Protein AF-A0A847FL03-F1 (afdb_monomer)

Solvent-accessible surface area (backbone atoms only — not comparable to full-atom values): 15177 Å² total; per-residue (Å²): 129,89,83,87,58,66,52,75,42,82,74,52,96,58,34,30,46,30,27,46,75,85,64,56,76,46,74,33,23,65,95,77,62,47,45,79,76,53,49,55,60,50,48,34,50,51,50,36,49,54,50,29,53,56,45,41,54,74,69,68,49,52,70,69,45,78,49,74,49,69,50,75,43,56,46,96,53,90,88,44,51,61,51,34,39,42,34,41,42,38,39,13,14,51,90,67,56,65,67,61,52,52,50,30,51,50,48,21,56,76,71,62,22,62,56,43,60,58,44,58,79,73,25,51,69,48,76,50,79,46,82,43,82,41,80,73,74,84,48,77,72,76,56,68,61,67,77,79,70,60,99,55,70,55,74,62,42,53,51,53,51,53,39,49,51,22,55,54,69,67,35,64,68,62,32,54,70,46,34,37,70,77,15,36,36,31,41,57,58,59,75,93,82,29,42,78,29,64,22,46,68,48,40,48,52,50,51,55,51,47,63,73,71,48,46,70,61,39,74,42,80,77,46,72,49,68,59,92,52,35,31,42,33,37,32,38,43,35,36,39,50,98,86,68,48,79,47,74,48,46,34,40,39,44,33,36,48,51,96,93,18,38,36,31,40,40,46,46,65,70,128

Mean predicted aligned error: 13.87 Å

Sequence (271 aa):
MPVEKVEVEWVRDQVFLMADRFGFPIVMTQPSGVNGADLLPLSVIGCAAWDIVSIVSKQRQALAGLRVTAESVREDAAPWRFQKIHIVYRFSGHHLDPQKLAHAVQLTEEKYCSTYATLRRAVELSSELQIVEGEDGPHPGDRVAVMPAPSTPAPGVRLVEQFNEALNARDVDAMMALMTEDCVFENTSPAPDGVRYEGQEAVRAFWVDFFRTSRQPRIEIEEVLAAGDRCVMRWIYHWVDDQGHPGHVRGVDIYTIRAGRIAEKLSYVKG

pLDDT: mean 90.56, std 12.76, range [36.47, 98.69]

Structure (mmCIF, N/CA/C/O backbone):
data_AF-A0A847FL03-F1
#
_entry.id   AF-A0A847FL03-F1
#
loop_
_atom_site.group_PDB
_atom_site.id
_atom_site.type_symbol
_atom_site.label_atom_id
_atom_site.label_alt_id
_atom_site.label_comp_id
_atom_site.label_asym_id
_atom_site.label_entity_id
_atom_site.label_seq_id
_atom_site.pdbx_PDB_ins_code
_atom_site.Cartn_x
_atom_site.Cartn_y
_atom_site.Cartn_z
_atom_site.occupancy
_atom_site.B_iso_or_equiv
_atom_site.auth_seq_id
_atom_site.auth_comp_id
_atom_site.auth_asym_id
_atom_site.auth_atom_id
_atom_site.pdbx_PDB_model_num
ATOM 1 N N . MET A 1 1 ? -29.719 16.256 4.781 1.00 71.56 1 MET A N 1
ATOM 2 C CA . MET A 1 1 ? -28.471 15.572 5.181 1.00 71.56 1 MET A CA 1
ATOM 3 C C . MET A 1 1 ? -27.597 15.466 3.941 1.00 71.56 1 MET A C 1
ATOM 5 O O . MET A 1 1 ? -28.172 15.182 2.893 1.00 71.56 1 MET A O 1
ATOM 9 N N . PRO A 1 2 ? -26.288 15.766 4.006 1.00 84.00 2 PRO A N 1
ATOM 10 C CA . PRO A 1 2 ? -25.398 15.542 2.870 1.00 84.00 2 PRO A CA 1
ATOM 11 C C . PRO A 1 2 ? -25.347 14.043 2.551 1.00 84.00 2 PRO A C 1
ATOM 13 O O . PRO A 1 2 ? -25.375 13.217 3.461 1.00 84.00 2 PRO A O 1
ATOM 16 N N . VAL A 1 3 ? -25.327 13.702 1.265 1.00 88.81 3 VAL A N 1
ATOM 17 C CA . VAL A 1 3 ? -25.160 12.321 0.804 1.00 88.81 3 VAL A CA 1
ATOM 18 C C . VAL A 1 3 ? -23.672 12.088 0.591 1.00 88.81 3 VAL A C 1
ATOM 20 O O . VAL A 1 3 ? -23.039 12.822 -0.166 1.00 88.81 3 VAL A O 1
ATOM 23 N N . GLU A 1 4 ? -23.118 11.080 1.255 1.00 92.31 4 GLU A N 1
ATOM 24 C CA . GLU A 1 4 ? -21.742 10.643 1.035 1.00 92.31 4 GLU A CA 1
ATOM 25 C C . GLU A 1 4 ? -21.743 9.525 -0.012 1.00 92.31 4 GLU A C 1
ATOM 27 O O . GLU A 1 4 ? -22.418 8.510 0.160 1.00 92.31 4 GLU A O 1
ATOM 32 N N . LYS A 1 5 ? -21.027 9.732 -1.122 1.00 92.44 5 LYS A N 1
ATOM 33 C CA . LYS A 1 5 ? -20.898 8.756 -2.209 1.00 92.44 5 LYS A CA 1
ATOM 34 C C . LYS A 1 5 ? -19.519 8.105 -2.138 1.00 92.44 5 LYS A C 1
ATOM 36 O O . LYS A 1 5 ? -18.531 8.813 -2.014 1.00 92.44 5 LYS A O 1
ATOM 41 N N . VAL A 1 6 ? -19.476 6.784 -2.260 1.00 94.50 6 VAL A N 1
ATOM 42 C CA . VAL A 1 6 ? -18.260 5.989 -2.487 1.00 94.50 6 VAL A CA 1
ATOM 43 C C . VAL A 1 6 ? -18.462 5.155 -3.747 1.00 94.50 6 VAL A C 1
ATOM 45 O O . VAL A 1 6 ? -19.605 4.948 -4.170 1.00 94.50 6 VAL A O 1
ATOM 48 N N . GLU A 1 7 ? -17.383 4.688 -4.360 1.00 92.75 7 GLU A N 1
ATOM 49 C CA . GLU A 1 7 ? -17.457 3.918 -5.602 1.00 92.75 7 GLU A CA 1
ATOM 50 C C . GLU A 1 7 ? -16.497 2.733 -5.619 1.00 92.75 7 GLU A C 1
ATOM 52 O O . GLU A 1 7 ? -15.552 2.653 -4.836 1.00 92.75 7 GLU A O 1
ATOM 57 N N . VAL A 1 8 ? -16.799 1.779 -6.496 1.00 95.00 8 VAL A N 1
ATOM 58 C CA . VAL A 1 8 ? -15.967 0.611 -6.756 1.00 95.00 8 VAL A CA 1
ATOM 59 C C . VAL A 1 8 ? -15.958 0.335 -8.250 1.00 95.00 8 VAL A C 1
ATOM 61 O O . VAL A 1 8 ? -17.008 0.313 -8.894 1.00 95.00 8 VAL A O 1
ATOM 64 N N . GLU A 1 9 ? -14.770 0.107 -8.785 1.00 90.38 9 GLU A N 1
ATOM 65 C CA . GLU A 1 9 ? -14.538 -0.283 -10.164 1.00 90.38 9 GLU A CA 1
ATOM 66 C C . GLU A 1 9 ? -13.929 -1.685 -10.194 1.00 90.38 9 GLU A C 1
ATOM 68 O O . GLU A 1 9 ? -12.967 -1.987 -9.482 1.00 90.38 9 GLU A O 1
ATOM 73 N N . TRP A 1 10 ? -14.503 -2.565 -11.015 1.00 92.38 10 TRP A N 1
ATOM 74 C CA . TRP A 1 10 ? -13.863 -3.831 -11.346 1.00 92.38 10 TRP A CA 1
ATOM 75 C C . TRP A 1 10 ? -12.758 -3.567 -12.364 1.00 92.38 10 TRP A C 1
ATOM 77 O O . TRP A 1 10 ? -13.034 -3.107 -13.468 1.00 92.38 10 TRP A O 1
ATOM 87 N N . VAL A 1 11 ? -11.516 -3.863 -11.985 1.00 85.69 11 VAL A N 1
ATOM 88 C CA . VAL A 1 11 ? -10.348 -3.590 -12.830 1.00 85.69 11 VAL A CA 1
ATOM 89 C C . VAL A 1 11 ? -10.079 -4.778 -13.750 1.00 85.69 11 VAL A C 1
ATOM 91 O O . VAL A 1 11 ? -9.948 -4.624 -14.961 1.00 85.69 11 VAL A O 1
ATOM 94 N N . ARG A 1 12 ? -9.958 -5.971 -13.160 1.00 78.06 12 ARG A N 1
ATOM 95 C CA . ARG A 1 12 ? -9.743 -7.260 -13.838 1.00 78.06 12 ARG A CA 1
ATOM 96 C C . ARG A 1 12 ? -9.802 -8.387 -12.819 1.00 78.06 12 ARG A C 1
ATOM 98 O O . ARG A 1 12 ? -9.510 -8.158 -11.649 1.00 78.06 12 ARG A O 1
ATOM 105 N N . ASP A 1 13 ? -10.083 -9.608 -13.263 1.00 89.00 13 ASP A N 1
ATOM 106 C CA . ASP A 1 13 ? -10.023 -10.814 -12.426 1.00 89.00 13 ASP A CA 1
ATOM 107 C C . ASP A 1 13 ? -10.728 -10.613 -11.066 1.00 89.00 13 ASP A C 1
ATOM 109 O O . ASP A 1 13 ? -11.886 -10.197 -11.025 1.00 89.00 13 ASP A O 1
ATOM 113 N N . GLN A 1 14 ? -10.026 -10.875 -9.960 1.00 87.44 14 GLN A N 1
ATOM 114 C CA . GLN A 1 14 ? -10.477 -10.638 -8.588 1.00 87.44 14 GLN A CA 1
ATOM 115 C C . GLN A 1 14 ? -9.949 -9.314 -8.015 1.00 87.44 14 GLN A C 1
ATOM 117 O O . GLN A 1 14 ? -9.770 -9.218 -6.809 1.00 87.44 14 GLN A O 1
ATOM 122 N N . VAL A 1 15 ? -9.667 -8.311 -8.854 1.00 86.94 15 VAL A N 1
ATOM 123 C CA . VAL A 1 15 ? -9.120 -7.006 -8.455 1.00 86.94 15 VAL A CA 1
ATOM 124 C C . VAL A 1 15 ? -10.161 -5.908 -8.643 1.00 86.94 15 VAL A C 1
ATOM 126 O O . VAL A 1 15 ? -10.675 -5.688 -9.744 1.00 86.94 15 VAL A O 1
ATOM 129 N N . PHE A 1 16 ? -10.416 -5.176 -7.565 1.00 92.12 16 PHE A N 1
ATOM 130 C CA . PHE A 1 16 ? -11.350 -4.061 -7.523 1.00 92.12 16 PHE A CA 1
ATOM 131 C C . PHE A 1 16 ? -10.672 -2.838 -6.907 1.00 92.12 16 PHE A C 1
ATOM 133 O O . PHE A 1 16 ? -9.981 -2.947 -5.890 1.00 92.12 16 PHE A O 1
ATOM 140 N N . LEU A 1 17 ? -10.890 -1.675 -7.512 1.00 90.50 17 LEU A N 1
ATOM 141 C CA . LEU A 1 17 ? -10.451 -0.390 -6.986 1.00 90.50 17 LEU A CA 1
ATOM 142 C C . LEU A 1 17 ? -11.650 0.300 -6.342 1.00 90.50 17 LEU A C 1
ATOM 144 O O . LEU A 1 17 ? -12.614 0.640 -7.020 1.00 90.50 17 LEU A O 1
ATOM 148 N N . MET A 1 18 ? -11.610 0.469 -5.027 1.00 92.25 18 MET A N 1
ATOM 149 C CA . MET A 1 18 ? -12.603 1.232 -4.276 1.00 92.25 18 MET A CA 1
ATOM 150 C C . MET A 1 18 ? -12.090 2.647 -4.059 1.00 92.25 18 MET A C 1
ATOM 152 O O . MET A 1 18 ? -10.892 2.820 -3.861 1.00 92.25 18 MET A O 1
ATOM 156 N N . ALA A 1 19 ? -12.976 3.636 -4.035 1.00 86.88 19 ALA A N 1
ATOM 157 C CA . ALA A 1 19 ? -12.629 5.009 -3.697 1.00 86.88 19 ALA A CA 1
ATOM 158 C C . ALA A 1 19 ? -13.618 5.590 -2.683 1.00 86.88 19 ALA A C 1
ATOM 160 O O . ALA A 1 19 ? -14.834 5.387 -2.780 1.00 86.88 19 ALA A O 1
ATOM 161 N N . ASP A 1 20 ? -13.086 6.306 -1.692 1.00 88.12 20 ASP A N 1
ATOM 162 C CA . ASP A 1 20 ? -13.903 7.054 -0.741 1.00 88.12 20 ASP A CA 1
ATOM 163 C C . ASP A 1 20 ? -14.539 8.302 -1.390 1.00 88.12 20 ASP A C 1
ATOM 165 O O . ASP A 1 20 ? -14.363 8.586 -2.576 1.00 88.12 20 ASP A O 1
ATOM 169 N N . ARG A 1 21 ? -15.271 9.097 -0.601 1.00 88.00 21 ARG A N 1
ATOM 170 C CA . ARG A 1 21 ? -15.938 10.320 -1.087 1.00 88.00 21 ARG A CA 1
ATOM 171 C C . ARG A 1 21 ? -14.993 11.420 -1.585 1.00 88.00 21 ARG A C 1
ATOM 173 O O . ARG A 1 21 ? -15.466 12.412 -2.136 1.00 88.00 21 ARG A O 1
ATOM 180 N N . PHE A 1 22 ? -13.692 11.283 -1.343 1.00 83.00 22 PHE A N 1
ATOM 181 C CA . PHE A 1 22 ? -12.650 12.207 -1.778 1.00 83.00 22 PHE A CA 1
ATOM 182 C C . PHE A 1 22 ? -11.789 11.629 -2.909 1.00 83.00 22 PHE A C 1
ATOM 184 O O . PHE A 1 22 ? -10.906 12.326 -3.404 1.00 83.00 22 PHE A O 1
ATOM 191 N N . GLY A 1 23 ? -12.047 10.389 -3.335 1.00 75.69 23 GLY A N 1
ATOM 192 C CA . GLY A 1 23 ? -11.270 9.710 -4.366 1.00 75.69 23 GLY A CA 1
ATOM 193 C C . GLY A 1 23 ? -10.034 8.972 -3.840 1.00 75.69 23 GLY A C 1
ATOM 194 O O . GLY A 1 23 ? -9.195 8.570 -4.644 1.00 75.69 23 GLY A O 1
ATOM 195 N N . PHE A 1 24 ? -9.880 8.788 -2.521 1.00 78.31 24 PHE A N 1
ATOM 196 C CA . PHE A 1 24 ? -8.756 8.022 -1.977 1.00 78.31 24 PHE A CA 1
ATOM 197 C C . PHE A 1 24 ? -8.979 6.518 -2.160 1.00 78.31 24 PHE A C 1
ATOM 199 O O . PHE A 1 24 ? -10.030 6.008 -1.754 1.00 78.31 24 PHE A O 1
ATOM 206 N N . PRO A 1 25 ? -8.007 5.796 -2.750 1.00 84.81 25 PRO A N 1
ATOM 207 C CA . PRO A 1 25 ? -8.228 4.427 -3.175 1.00 84.81 25 PRO A CA 1
ATOM 208 C C . PRO A 1 25 ? -7.985 3.384 -2.076 1.00 84.81 25 PRO A C 1
ATOM 210 O O . PRO A 1 25 ? -7.070 3.507 -1.262 1.00 84.81 25 PRO A O 1
ATOM 213 N N . ILE A 1 26 ? -8.737 2.285 -2.143 1.00 88.25 26 ILE A N 1
ATOM 214 C CA . ILE A 1 26 ? -8.464 1.005 -1.477 1.00 88.25 26 ILE A CA 1
ATOM 215 C C . ILE A 1 26 ? -8.480 -0.087 -2.552 1.00 88.25 26 ILE A C 1
ATOM 217 O O . ILE A 1 26 ? -9.430 -0.189 -3.326 1.00 88.25 26 ILE A O 1
ATOM 221 N N . VAL A 1 27 ? -7.442 -0.925 -2.601 1.00 88.50 27 VAL A N 1
ATOM 222 C CA . VAL A 1 27 ? -7.393 -2.076 -3.517 1.00 88.50 27 VAL A CA 1
ATOM 223 C C . VAL A 1 27 ? -7.914 -3.317 -2.800 1.00 88.50 27 VAL A C 1
ATOM 225 O O . VAL A 1 27 ? -7.330 -3.759 -1.810 1.00 88.50 27 VAL A O 1
ATOM 228 N N . MET A 1 28 ? -8.993 -3.896 -3.325 1.00 92.62 28 MET A N 1
ATOM 229 C CA . MET A 1 28 ? -9.544 -5.174 -2.877 1.00 92.62 28 MET A CA 1
ATOM 230 C C . MET A 1 28 ? -9.126 -6.269 -3.862 1.00 92.62 28 MET A C 1
ATOM 232 O O . MET A 1 28 ? -9.348 -6.132 -5.067 1.00 92.62 28 MET A O 1
ATOM 236 N N . THR A 1 29 ? -8.496 -7.340 -3.373 1.00 88.88 29 THR A N 1
ATOM 237 C CA . THR A 1 29 ? -7.948 -8.394 -4.243 1.00 88.88 29 THR A CA 1
ATOM 238 C C . THR A 1 29 ? -7.863 -9.767 -3.570 1.00 88.88 29 THR A C 1
ATOM 240 O O . THR A 1 29 ? -7.636 -9.862 -2.365 1.00 88.88 29 THR A O 1
ATOM 243 N N . GLN A 1 30 ? -8.013 -10.841 -4.356 1.00 78.25 30 GLN A N 1
ATOM 244 C CA . GLN A 1 30 ? -7.829 -12.237 -3.933 1.00 78.25 30 GLN A CA 1
ATOM 245 C C . GLN A 1 30 ? -6.852 -12.984 -4.866 1.00 78.25 30 GLN A C 1
ATOM 247 O O . GLN A 1 30 ? -6.808 -12.685 -6.059 1.00 78.25 30 GLN A O 1
ATOM 252 N N . PRO A 1 31 ? -6.089 -13.984 -4.370 1.00 71.88 31 PRO A N 1
ATOM 253 C CA . PRO A 1 31 ? -6.022 -14.463 -2.981 1.00 71.88 31 PRO A CA 1
ATOM 254 C C . PRO A 1 31 ? -5.089 -13.630 -2.084 1.00 71.88 31 PRO A C 1
ATOM 256 O O . PRO A 1 31 ? -4.988 -13.894 -0.891 1.00 71.88 31 PRO A O 1
ATOM 259 N N . SER A 1 32 ? -4.380 -12.652 -2.650 1.00 73.25 32 SER A N 1
ATOM 260 C CA . SER A 1 32 ? -3.340 -11.884 -1.961 1.00 73.25 32 SER A CA 1
ATOM 261 C C . SER A 1 32 ? -3.734 -10.414 -1.842 1.00 73.25 32 SER A C 1
ATOM 263 O O . SER A 1 32 ? -3.475 -9.635 -2.755 1.00 73.25 32 SER A O 1
ATOM 265 N N . GLY A 1 33 ? -4.350 -10.050 -0.716 1.00 79.75 33 GLY A N 1
ATOM 266 C CA . GLY A 1 33 ? -4.702 -8.681 -0.329 1.00 79.75 33 GLY A CA 1
ATOM 267 C C . GLY A 1 33 ? -5.971 -8.638 0.520 1.00 79.75 33 GLY A C 1
ATOM 268 O O . GLY A 1 33 ? -6.381 -9.656 1.072 1.00 79.75 33 GLY A O 1
ATOM 269 N N . VAL A 1 34 ? -6.563 -7.449 0.659 1.00 86.88 34 VAL A N 1
ATOM 270 C CA . VAL A 1 34 ? -7.779 -7.253 1.461 1.00 86.88 34 VAL A CA 1
ATOM 271 C C . VAL A 1 34 ? -8.982 -7.801 0.697 1.00 86.88 34 VAL A C 1
ATOM 273 O O . VAL A 1 34 ? -9.222 -7.401 -0.444 1.00 86.88 34 VAL A O 1
ATOM 276 N N . ASN A 1 35 ? -9.752 -8.694 1.320 1.00 88.94 35 ASN A N 1
ATOM 277 C CA . ASN A 1 35 ? -11.029 -9.154 0.787 1.00 88.94 35 ASN A CA 1
ATOM 278 C C . ASN A 1 35 ? -12.168 -8.218 1.227 1.00 88.94 35 ASN A C 1
ATOM 280 O O . ASN A 1 35 ? -12.094 -7.562 2.263 1.00 88.94 35 ASN A O 1
ATOM 284 N N . GLY A 1 36 ? -13.277 -8.204 0.488 1.00 89.06 36 GLY A N 1
ATOM 285 C CA . GLY A 1 36 ? -14.435 -7.363 0.798 1.0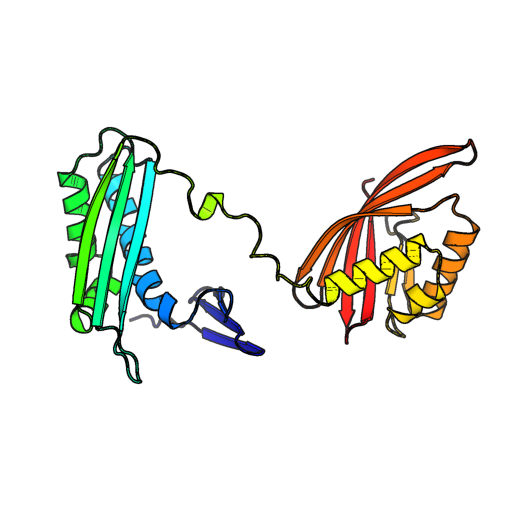0 89.06 36 GLY A CA 1
ATOM 286 C C . GLY A 1 36 ? -15.049 -7.653 2.165 1.00 89.06 36 GLY A C 1
ATOM 287 O O . GLY A 1 36 ? -15.497 -6.735 2.845 1.00 89.06 36 GLY A O 1
ATOM 288 N N . ALA A 1 37 ? -15.018 -8.913 2.609 1.00 92.06 37 ALA A N 1
ATOM 289 C CA . ALA A 1 37 ? -15.472 -9.271 3.950 1.00 92.06 37 ALA A CA 1
ATOM 290 C C . ALA A 1 37 ? -14.563 -8.700 5.051 1.00 92.06 37 ALA A C 1
ATOM 292 O O . ALA A 1 37 ? -15.074 -8.351 6.109 1.00 92.06 37 ALA A O 1
ATOM 293 N N . ASP A 1 38 ? -13.258 -8.551 4.804 1.00 92.56 38 ASP A N 1
ATOM 294 C CA . ASP A 1 38 ? -12.301 -8.026 5.789 1.00 92.56 38 ASP A CA 1
ATOM 295 C C . ASP A 1 38 ? -12.505 -6.525 6.028 1.00 92.56 38 ASP A C 1
ATOM 297 O O . ASP A 1 38 ? -12.226 -6.018 7.114 1.00 92.56 38 ASP A O 1
ATOM 301 N N . LEU A 1 39 ? -13.060 -5.806 5.046 1.00 94.50 39 LEU A N 1
ATOM 302 C CA . LEU A 1 39 ? -13.350 -4.377 5.172 1.00 94.50 39 LEU A CA 1
ATOM 303 C C . LEU A 1 39 ? -14.338 -4.079 6.304 1.00 94.50 39 LEU A C 1
ATOM 305 O O . LEU A 1 39 ? -14.244 -3.019 6.916 1.00 94.50 39 LEU A O 1
ATOM 309 N N . LEU A 1 40 ? -15.253 -4.999 6.629 1.00 95.12 40 LEU A N 1
ATOM 310 C CA . LEU A 1 40 ? -16.217 -4.786 7.708 1.00 95.12 40 LEU A CA 1
ATOM 311 C C . LEU A 1 40 ? -15.545 -4.740 9.097 1.00 95.12 40 LEU A C 1
ATOM 313 O O . LEU A 1 40 ? -15.667 -3.706 9.759 1.00 95.12 40 LEU A O 1
ATOM 317 N N . PRO A 1 41 ? -14.802 -5.770 9.557 1.00 96.62 41 PRO A N 1
ATOM 318 C CA . PRO A 1 41 ? -14.066 -5.686 10.814 1.00 96.62 41 PRO A CA 1
ATOM 319 C C . PRO A 1 41 ? -12.979 -4.598 10.789 1.00 96.62 41 PRO A C 1
ATOM 321 O O . PRO A 1 41 ? -12.793 -3.919 11.797 1.00 96.62 41 PRO A O 1
ATOM 324 N N . LEU A 1 42 ? -12.319 -4.349 9.649 1.00 96.56 42 LEU A N 1
ATOM 325 C CA . LEU A 1 42 ? -11.364 -3.239 9.518 1.00 96.56 42 LEU A CA 1
ATOM 326 C C . LEU A 1 42 ? -12.035 -1.873 9.725 1.00 96.56 42 LEU A C 1
ATOM 328 O O . LEU A 1 42 ? -11.475 -1.004 10.394 1.00 96.56 42 LEU A O 1
ATOM 332 N N . SER A 1 43 ? -13.252 -1.690 9.205 1.00 95.88 43 SER A N 1
ATOM 333 C CA . SER A 1 43 ? -13.992 -0.434 9.352 1.00 95.88 43 SER A CA 1
ATOM 334 C C . SER A 1 43 ? -14.334 -0.124 10.812 1.00 95.88 43 SER A C 1
ATOM 336 O O . SER A 1 43 ? -14.223 1.030 11.229 1.00 95.88 43 SER A O 1
ATOM 338 N N . VAL A 1 44 ? -14.715 -1.131 11.614 1.00 97.12 44 VAL A N 1
ATOM 339 C CA . VAL A 1 44 ? -15.088 -0.908 13.020 1.00 97.12 44 VAL A CA 1
ATOM 340 C C . VAL A 1 44 ? -13.867 -0.633 13.889 1.00 97.12 44 VAL A C 1
ATOM 342 O O . VAL A 1 44 ? -13.895 0.325 14.662 1.00 97.12 44 VAL A O 1
ATOM 345 N N . ILE A 1 45 ? -12.776 -1.390 13.722 1.00 97.38 45 ILE A N 1
ATOM 346 C CA . ILE A 1 45 ? -11.562 -1.166 14.517 1.00 97.38 45 ILE A CA 1
ATOM 347 C C . ILE A 1 45 ? -10.853 0.128 14.121 1.00 97.38 45 ILE A C 1
ATOM 349 O O . ILE A 1 45 ? -10.358 0.826 14.999 1.00 97.38 45 ILE A O 1
ATOM 353 N N . GLY A 1 46 ? -10.841 0.492 12.833 1.00 96.44 46 GLY A N 1
ATOM 354 C CA . GLY A 1 46 ? -10.232 1.735 12.358 1.00 96.44 46 GLY A CA 1
ATOM 355 C C . GLY A 1 46 ? -10.985 2.972 12.847 1.00 96.44 46 GLY A C 1
ATOM 356 O O . GLY A 1 46 ? -10.373 3.902 13.370 1.00 96.44 46 GLY A O 1
ATOM 357 N N . CYS A 1 47 ? -12.319 2.954 12.751 1.00 96.12 47 CYS A N 1
ATOM 358 C CA . CYS A 1 47 ? -13.160 4.029 13.279 1.00 96.12 47 CYS A CA 1
ATOM 359 C C . CYS A 1 47 ? -13.004 4.166 14.802 1.00 96.12 47 CYS A C 1
ATOM 361 O O . CYS A 1 47 ? -12.821 5.274 15.300 1.00 96.12 47 CYS A O 1
ATOM 363 N N . ALA A 1 48 ? -13.015 3.049 15.541 1.00 97.31 48 ALA A N 1
ATOM 364 C CA . ALA A 1 48 ? -12.844 3.074 16.992 1.00 97.31 48 ALA A CA 1
ATOM 365 C C . ALA A 1 48 ? -11.441 3.552 17.408 1.00 97.31 48 ALA A C 1
ATOM 367 O O . ALA A 1 48 ? -11.311 4.382 18.305 1.00 97.31 48 ALA A O 1
ATOM 368 N N . ALA A 1 49 ? -10.386 3.078 16.739 1.00 97.12 49 ALA A N 1
ATOM 369 C CA . ALA A 1 49 ? -9.011 3.472 17.038 1.00 97.12 49 ALA A CA 1
ATOM 370 C C . ALA A 1 49 ? -8.793 4.984 16.880 1.00 97.12 49 ALA A C 1
ATOM 372 O O . ALA A 1 49 ? -8.152 5.599 17.733 1.00 97.12 49 ALA A O 1
ATOM 373 N N . TRP A 1 50 ? -9.356 5.592 15.829 1.00 95.25 50 TRP A N 1
ATOM 374 C CA . TRP A 1 50 ? -9.279 7.037 15.601 1.00 95.25 50 TRP A CA 1
ATOM 375 C C . TRP A 1 50 ? -9.851 7.840 16.778 1.00 95.25 50 TRP A C 1
ATOM 377 O O . TRP A 1 50 ? -9.197 8.748 17.305 1.00 95.25 50 TRP A O 1
ATOM 387 N N . ASP A 1 51 ? -11.052 7.474 17.228 1.00 96.06 51 ASP A N 1
ATOM 388 C CA . ASP A 1 51 ? -11.725 8.128 18.350 1.00 96.06 51 ASP A CA 1
ATOM 389 C C . ASP A 1 51 ? -10.958 7.929 19.662 1.00 96.06 51 ASP A C 1
ATOM 391 O O . ASP A 1 51 ? -10.713 8.896 20.392 1.00 96.06 51 ASP A O 1
ATOM 395 N N . ILE A 1 52 ? -10.514 6.699 19.934 1.00 97.56 52 ILE A N 1
ATOM 396 C CA . ILE A 1 52 ? -9.744 6.350 21.132 1.00 97.56 52 ILE A CA 1
ATOM 397 C C . ILE A 1 52 ? -8.461 7.177 21.205 1.00 97.56 52 ILE A C 1
ATOM 399 O O . ILE A 1 52 ? -8.214 7.810 22.232 1.00 97.56 52 ILE A O 1
ATOM 403 N N . VAL A 1 53 ? -7.668 7.229 20.128 1.00 96.56 53 VAL A N 1
ATOM 404 C CA . VAL A 1 53 ? -6.441 8.042 20.085 1.00 96.56 53 VAL A CA 1
ATOM 405 C C . VAL A 1 53 ? -6.775 9.507 20.364 1.00 96.56 53 VAL A C 1
ATOM 407 O O . VAL A 1 53 ? -6.148 10.124 21.224 1.00 96.56 53 VAL A O 1
ATOM 410 N N . SER A 1 54 ? -7.823 10.051 19.734 1.00 94.25 54 SER A N 1
ATOM 411 C CA . SER A 1 54 ? -8.258 11.433 19.974 1.00 94.25 54 SER A CA 1
ATOM 412 C C . SER A 1 54 ? -8.602 11.704 21.445 1.00 94.25 54 SER A C 1
ATOM 414 O O . SER A 1 54 ? -8.223 12.745 21.992 1.00 94.25 54 SER A O 1
ATOM 416 N N . ILE A 1 55 ? -9.321 10.791 22.105 1.00 96.81 55 ILE A N 1
ATOM 417 C CA . ILE A 1 55 ? -9.738 10.927 23.509 1.00 96.81 55 ILE A CA 1
ATOM 418 C C . ILE A 1 55 ? -8.536 10.797 24.450 1.00 96.81 55 ILE A C 1
ATOM 420 O O . ILE A 1 55 ? -8.340 11.653 25.316 1.00 96.81 55 ILE A O 1
ATOM 424 N N . VAL A 1 56 ? -7.718 9.763 24.266 1.00 95.88 56 VAL A N 1
ATOM 425 C CA . VAL A 1 56 ? -6.561 9.457 25.119 1.00 95.88 56 VAL A CA 1
ATOM 426 C C . VAL A 1 56 ? -5.510 10.569 25.038 1.00 95.88 56 VAL A C 1
ATOM 428 O O . VAL A 1 56 ? -4.992 11.008 26.071 1.00 95.88 56 VAL A O 1
ATOM 431 N N . SER A 1 57 ? -5.265 11.126 23.846 1.00 92.81 57 SER A N 1
ATOM 432 C CA . SER A 1 57 ? -4.398 12.300 23.686 1.00 92.81 57 SER A CA 1
ATOM 433 C C . SER A 1 57 ? -4.943 13.529 24.425 1.00 92.81 57 SER A C 1
ATOM 435 O O . SER A 1 57 ? -4.187 14.227 25.103 1.00 92.81 57 SER A O 1
ATOM 437 N N . LYS A 1 58 ? -6.261 13.784 24.384 1.00 95.31 58 LYS A N 1
ATOM 438 C CA . LYS A 1 58 ? -6.894 14.884 25.147 1.00 95.31 58 LYS A CA 1
ATOM 439 C C . LYS A 1 58 ? -6.811 14.676 26.662 1.00 95.31 58 LYS A C 1
ATOM 441 O O . LYS A 1 58 ? -6.703 15.649 27.406 1.00 95.31 58 LYS A O 1
ATOM 446 N N . GLN A 1 59 ? -6.805 13.426 27.121 1.00 94.88 59 GLN A N 1
ATOM 447 C CA . GLN A 1 59 ? -6.569 13.048 28.519 1.00 94.88 59 GLN A CA 1
ATOM 448 C C . GLN A 1 59 ? -5.089 13.152 28.946 1.00 94.88 59 GLN A C 1
ATOM 450 O O . GLN A 1 59 ? -4.769 12.845 30.100 1.00 94.88 59 GLN A O 1
ATOM 455 N N . ARG A 1 60 ? -4.194 13.589 28.043 1.00 94.38 60 ARG A N 1
ATOM 456 C CA . ARG A 1 60 ? -2.748 13.767 28.265 1.00 94.38 60 ARG A CA 1
ATOM 457 C C . ARG A 1 60 ? -2.049 12.491 28.749 1.00 94.38 60 ARG A C 1
ATOM 459 O O . ARG A 1 60 ? -1.168 12.554 29.600 1.00 94.38 60 ARG A O 1
ATOM 466 N N . GLN A 1 61 ? -2.480 11.332 28.254 1.00 95.81 61 GLN A N 1
ATOM 467 C CA . GLN A 1 61 ? -1.790 10.064 28.501 1.00 95.81 61 GLN A CA 1
ATOM 468 C C . GLN A 1 61 ? -0.547 9.962 27.610 1.00 95.81 61 GLN A C 1
ATOM 470 O O . GLN A 1 61 ? -0.587 10.390 26.456 1.00 95.81 61 GLN A O 1
ATOM 475 N N . ALA A 1 62 ? 0.543 9.385 28.120 1.00 93.06 62 ALA A N 1
ATOM 476 C CA . ALA A 1 62 ? 1.776 9.174 27.357 1.00 93.06 62 ALA A CA 1
ATOM 477 C C . ALA A 1 62 ? 1.675 7.908 26.483 1.00 93.06 62 ALA A C 1
ATOM 479 O O . ALA A 1 62 ? 2.387 6.925 26.690 1.00 93.06 62 ALA A O 1
ATOM 480 N N . LEU A 1 63 ? 0.731 7.929 25.538 1.00 94.38 63 LEU A N 1
ATOM 481 C CA . LEU A 1 63 ? 0.484 6.848 24.589 1.00 94.38 63 LEU A CA 1
ATOM 482 C C . LEU A 1 63 ? 1.613 6.791 23.551 1.00 94.38 63 LEU A C 1
ATOM 484 O O . LEU A 1 63 ? 1.811 7.750 22.810 1.00 94.38 63 LEU A O 1
ATOM 488 N N . ALA A 1 64 ? 2.317 5.664 23.492 1.00 92.75 64 ALA A N 1
ATOM 489 C CA . ALA A 1 64 ? 3.315 5.371 22.466 1.00 92.75 64 ALA A CA 1
ATOM 490 C C . ALA A 1 64 ? 2.696 4.636 21.266 1.00 92.75 64 ALA A C 1
ATOM 492 O O . ALA A 1 64 ? 3.111 4.849 20.133 1.00 92.75 64 ALA A O 1
ATOM 493 N N . GLY A 1 65 ? 1.674 3.806 21.493 1.00 92.88 65 GLY A 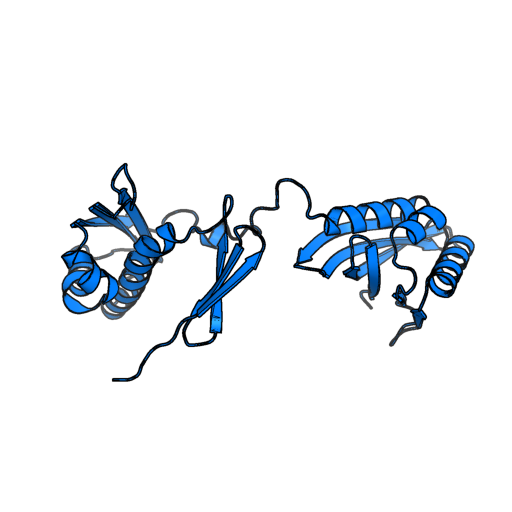N 1
ATOM 494 C CA . GLY A 1 65 ? 1.032 3.039 20.431 1.00 92.88 65 GLY A CA 1
ATOM 495 C C . GLY A 1 65 ? -0.345 2.503 20.806 1.00 92.88 65 GLY A C 1
ATOM 496 O O . GLY A 1 65 ? -0.678 2.316 21.976 1.00 92.88 65 GLY A O 1
ATOM 497 N N . LEU A 1 66 ? -1.157 2.255 19.779 1.00 94.94 66 LEU A N 1
ATOM 498 C CA . LEU A 1 66 ? -2.422 1.536 19.875 1.00 94.94 66 LEU A CA 1
ATOM 499 C C . LEU A 1 66 ? -2.465 0.490 18.762 1.00 94.94 66 LEU A C 1
ATOM 501 O O . LEU A 1 66 ? -2.429 0.829 17.579 1.00 94.94 66 LEU A O 1
ATOM 505 N N . ARG A 1 67 ? -2.568 -0.779 19.146 1.00 95.06 67 ARG A N 1
ATOM 506 C CA . ARG A 1 67 ? -2.801 -1.900 18.239 1.00 95.06 67 ARG A CA 1
ATOM 507 C C . ARG A 1 67 ? -4.206 -2.425 18.488 1.00 95.06 67 ARG A C 1
ATOM 509 O O . ARG A 1 67 ? -4.552 -2.739 19.621 1.00 95.06 67 ARG A O 1
ATOM 516 N N . VAL A 1 68 ? -5.008 -2.520 17.433 1.00 96.75 68 VAL A N 1
ATOM 517 C CA . VAL A 1 68 ? -6.370 -3.053 17.526 1.00 96.75 68 VAL A CA 1
ATOM 518 C C . VAL A 1 68 ? -6.499 -4.240 16.592 1.00 96.75 68 VAL A C 1
ATOM 520 O O . VAL A 1 68 ? -6.166 -4.136 15.413 1.00 96.75 68 VAL A O 1
ATOM 523 N N . THR A 1 69 ? -6.960 -5.367 17.118 1.00 96.75 69 THR A N 1
ATOM 524 C CA . THR A 1 69 ? -7.245 -6.571 16.331 1.00 96.75 69 THR A CA 1
ATOM 525 C C . THR A 1 69 ? -8.715 -6.925 16.452 1.00 96.75 69 THR A C 1
ATOM 527 O O . THR A 1 69 ? -9.336 -6.647 17.475 1.00 96.75 69 THR A O 1
ATOM 530 N N . ALA A 1 70 ? -9.268 -7.547 15.414 1.00 97.44 70 ALA A N 1
ATOM 531 C CA . ALA A 1 70 ? -10.621 -8.077 15.437 1.00 97.44 70 ALA A CA 1
ATOM 532 C C . ALA A 1 70 ? -10.640 -9.519 14.940 1.00 97.44 70 ALA A C 1
ATOM 534 O O . ALA A 1 70 ? -10.085 -9.826 13.886 1.00 97.44 70 ALA A O 1
ATOM 535 N N . GLU A 1 71 ? -11.335 -10.376 15.674 1.00 97.69 71 GLU A N 1
ATOM 536 C CA . GLU A 1 71 ? -11.654 -11.739 15.265 1.00 97.69 71 GLU A CA 1
ATOM 537 C C . GLU A 1 71 ? -13.141 -11.822 14.950 1.00 97.69 71 GLU A C 1
ATOM 539 O O . GLU A 1 71 ? -13.973 -11.330 15.709 1.00 97.69 71 GLU A O 1
ATOM 544 N N . SER A 1 72 ? -13.486 -12.413 13.808 1.00 97.25 72 SER A N 1
ATOM 545 C CA . SER A 1 72 ? -14.867 -12.478 13.331 1.00 97.25 72 SER A CA 1
ATOM 546 C C . SER A 1 72 ? -15.337 -13.919 13.194 1.00 97.25 72 SER A C 1
ATOM 548 O O . SER A 1 72 ? -14.662 -14.735 12.572 1.00 97.25 72 SER A O 1
ATOM 550 N N . VAL A 1 73 ? -16.534 -14.209 13.701 1.00 97.25 73 VAL A N 1
ATOM 551 C CA . VAL A 1 73 ? -17.247 -15.471 13.464 1.00 97.25 73 VAL A CA 1
ATOM 552 C C . VAL A 1 73 ? -18.360 -15.213 12.460 1.00 97.25 73 VAL A C 1
ATOM 554 O O . VAL A 1 73 ? -19.151 -14.279 12.630 1.00 97.25 73 VAL A O 1
ATOM 557 N N . ARG A 1 74 ? -18.435 -16.044 11.420 1.00 97.06 74 ARG A N 1
ATOM 558 C CA . ARG A 1 74 ? -19.449 -15.967 10.364 1.00 97.06 74 ARG A CA 1
ATOM 559 C C . ARG A 1 74 ? -20.231 -17.272 10.284 1.00 97.06 74 ARG A C 1
ATOM 561 O O . ARG A 1 74 ? -19.762 -18.299 10.756 1.00 97.06 74 ARG A O 1
ATOM 568 N N . GLU A 1 75 ? -21.427 -17.220 9.710 1.00 96.00 75 GLU A N 1
ATOM 569 C CA . GLU A 1 75 ? -22.201 -18.428 9.404 1.00 96.00 75 GLU A CA 1
ATOM 570 C C . GLU A 1 75 ? -21.442 -19.335 8.426 1.00 96.00 75 GLU A C 1
ATOM 572 O O . GLU A 1 75 ? -20.783 -18.834 7.518 1.00 96.00 75 GLU A O 1
ATOM 577 N N . ASP A 1 76 ? -21.589 -20.654 8.567 1.00 93.38 76 ASP A N 1
ATOM 578 C CA . ASP A 1 76 ? -20.897 -21.639 7.718 1.00 93.38 76 ASP A CA 1
ATOM 579 C C . ASP A 1 76 ? -21.479 -21.735 6.296 1.00 93.38 76 ASP A C 1
ATOM 581 O O . ASP A 1 76 ? -20.826 -22.215 5.368 1.00 93.38 76 ASP A O 1
ATOM 585 N N . ALA A 1 77 ? -22.716 -21.267 6.108 1.00 93.12 77 ALA A N 1
ATOM 586 C CA . ALA A 1 77 ? -23.435 -21.314 4.842 1.00 93.12 77 ALA A CA 1
ATOM 587 C C . ALA A 1 77 ? -23.739 -19.911 4.310 1.00 93.12 77 ALA A C 1
ATOM 589 O O . ALA A 1 77 ? -23.886 -18.952 5.071 1.00 93.12 77 ALA A O 1
ATOM 590 N N . ALA A 1 78 ? -23.875 -19.802 2.986 1.00 91.81 78 ALA A N 1
ATOM 591 C CA . ALA A 1 78 ? -24.253 -18.556 2.334 1.00 91.81 78 ALA A CA 1
ATOM 592 C C . ALA A 1 78 ? -25.576 -18.010 2.921 1.00 91.81 78 ALA A C 1
ATOM 594 O O . ALA A 1 78 ? -26.532 -18.777 3.066 1.00 91.81 78 ALA A O 1
ATOM 595 N N . PRO A 1 79 ? -25.652 -16.702 3.241 1.00 93.81 79 PRO A N 1
ATOM 596 C CA . PRO A 1 79 ? -24.741 -15.639 2.801 1.00 93.81 79 PRO A CA 1
ATOM 597 C C . PRO A 1 79 ? -23.566 -15.313 3.757 1.00 93.81 79 PRO A C 1
ATOM 599 O O . PRO A 1 79 ? -22.991 -14.231 3.646 1.00 93.81 79 PRO A O 1
ATOM 602 N N . TRP A 1 80 ? -23.173 -16.223 4.661 1.00 95.50 80 TRP A N 1
ATOM 603 C CA . TRP A 1 80 ? -22.012 -16.090 5.562 1.00 95.50 80 TRP A CA 1
ATOM 604 C C . TRP A 1 80 ? -22.032 -14.796 6.385 1.00 95.50 80 TRP A C 1
ATOM 606 O O . TRP A 1 80 ? -21.061 -14.022 6.383 1.00 95.50 80 TRP A O 1
ATOM 616 N N . ARG A 1 81 ? -23.161 -14.511 7.043 1.00 96.25 81 ARG A N 1
ATOM 617 C CA . ARG A 1 81 ? -23.325 -13.278 7.826 1.00 96.25 81 ARG A CA 1
ATOM 618 C C . ARG A 1 81 ? -22.369 -13.265 9.011 1.00 96.25 81 ARG A C 1
ATOM 620 O O . ARG A 1 81 ? -22.032 -14.313 9.554 1.00 96.25 81 ARG A O 1
ATOM 627 N N . PHE A 1 82 ? -21.949 -12.070 9.415 1.00 97.56 82 PHE A N 1
ATOM 628 C CA . PHE A 1 82 ? -21.195 -11.884 10.650 1.00 97.56 82 PHE A CA 1
ATOM 629 C C . PHE A 1 82 ? -22.106 -12.143 11.846 1.00 97.56 82 PHE A C 1
ATOM 631 O O . PHE A 1 82 ? -23.133 -11.489 11.993 1.00 97.56 82 PHE A O 1
ATOM 638 N N . GLN A 1 83 ? -21.707 -13.088 12.689 1.00 97.56 83 GLN A N 1
ATOM 639 C CA . GLN A 1 83 ? -22.401 -13.428 13.926 1.00 97.56 83 GLN A CA 1
ATOM 640 C C . GLN A 1 83 ? -21.764 -12.698 15.104 1.00 97.56 83 GLN A C 1
ATOM 642 O O . GLN A 1 83 ? -22.468 -12.090 15.908 1.00 97.56 83 GLN A O 1
ATOM 647 N N . LYS A 1 84 ? -20.427 -12.735 15.182 1.00 98.12 84 LYS A N 1
ATOM 648 C CA . LYS A 1 84 ? -19.655 -12.128 16.270 1.00 98.12 84 LYS A CA 1
ATOM 649 C C . LYS A 1 84 ? -18.429 -11.409 15.742 1.00 98.12 84 LYS A C 1
ATOM 651 O O . LYS A 1 84 ? -17.803 -11.899 14.802 1.00 98.12 84 LYS A O 1
ATOM 656 N N . ILE A 1 85 ? -18.066 -10.301 16.378 1.00 98.38 85 ILE A N 1
ATOM 657 C CA . ILE A 1 85 ? -16.754 -9.672 16.222 1.00 98.38 85 ILE A CA 1
ATOM 658 C C . ILE A 1 85 ? -16.206 -9.370 17.620 1.00 98.38 85 ILE A C 1
ATOM 660 O O . ILE A 1 85 ? -16.839 -8.658 18.401 1.00 98.38 85 ILE A O 1
ATOM 664 N N . HIS A 1 86 ? -15.040 -9.926 17.935 1.00 98.50 86 HIS A N 1
ATOM 665 C CA . HIS A 1 86 ? -14.319 -9.675 19.178 1.00 98.50 86 HIS A CA 1
ATOM 666 C C . HIS A 1 86 ? -13.133 -8.750 18.913 1.00 98.50 86 HIS A C 1
ATOM 668 O O . HIS A 1 86 ? -12.309 -9.050 18.050 1.00 98.50 86 HIS A O 1
ATOM 674 N N . ILE A 1 87 ? -13.064 -7.625 19.623 1.00 98.50 87 ILE A N 1
ATOM 675 C CA . ILE A 1 87 ? -12.078 -6.562 19.415 1.00 98.50 87 ILE A CA 1
ATOM 676 C C . ILE A 1 87 ? -11.104 -6.522 20.593 1.00 98.50 87 ILE A C 1
ATOM 678 O O . ILE A 1 87 ? -11.514 -6.389 21.740 1.00 98.50 87 ILE A O 1
ATOM 682 N N . VAL A 1 88 ? -9.804 -6.555 20.319 1.00 98.12 88 VAL A N 1
ATOM 683 C CA . VAL A 1 88 ? -8.771 -6.387 21.349 1.00 98.12 88 VAL A CA 1
ATOM 684 C C . VAL A 1 88 ? -8.073 -5.054 21.138 1.00 98.12 88 VAL A C 1
ATOM 686 O O . VAL A 1 88 ? -7.411 -4.856 20.118 1.00 98.12 88 VAL A O 1
ATOM 689 N N . TYR A 1 89 ? -8.199 -4.147 22.107 1.00 97.94 89 TYR A N 1
ATOM 690 C CA . TYR A 1 89 ? -7.465 -2.885 22.136 1.00 97.94 89 TYR A CA 1
ATOM 691 C C . TYR A 1 89 ? -6.209 -3.042 22.985 1.00 97.94 89 TYR A C 1
ATOM 693 O O . TYR A 1 89 ? -6.277 -3.150 24.210 1.00 97.94 89 TYR A O 1
ATOM 701 N N . ARG A 1 90 ? -5.045 -3.023 22.347 1.00 97.06 90 ARG A N 1
ATOM 702 C CA . ARG A 1 90 ? -3.751 -3.067 23.020 1.00 97.06 90 ARG A CA 1
ATOM 703 C C . ARG A 1 90 ? -3.100 -1.693 23.005 1.00 97.06 90 ARG A C 1
ATOM 705 O O . ARG A 1 90 ? -2.686 -1.200 21.959 1.00 97.06 90 ARG A O 1
ATOM 712 N N . PHE A 1 91 ? -2.989 -1.101 24.182 1.00 97.00 91 PHE A N 1
ATOM 713 C CA . PHE A 1 91 ? -2.336 0.179 24.404 1.00 97.00 91 PHE A CA 1
ATOM 714 C C . PHE A 1 91 ? -0.889 -0.041 24.825 1.00 97.00 91 PHE A C 1
ATOM 716 O O . PHE A 1 91 ? -0.618 -0.897 25.666 1.00 97.00 91 PHE A O 1
ATOM 723 N N . SER A 1 92 ? 0.022 0.764 24.290 1.00 95.94 92 SER A N 1
ATOM 724 C CA . SER A 1 92 ? 1.420 0.790 24.704 1.00 95.94 92 SER A CA 1
ATOM 725 C C . SER A 1 92 ? 1.853 2.209 25.044 1.00 95.94 92 SER A C 1
ATOM 727 O O . SER A 1 92 ? 1.457 3.166 24.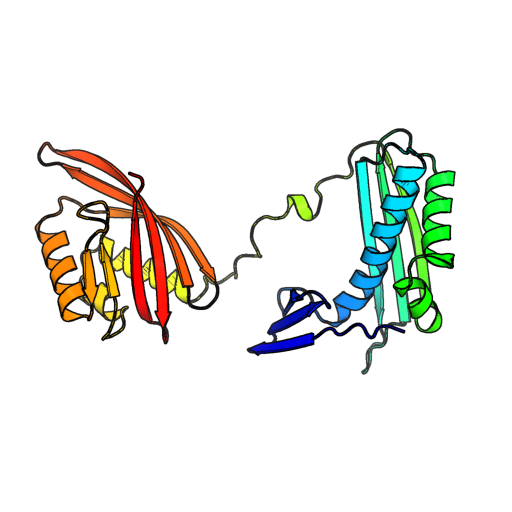374 1.00 95.94 92 SER A O 1
ATOM 729 N N . GLY A 1 93 ? 2.623 2.378 26.112 1.00 93.94 93 GLY A N 1
ATOM 730 C CA . GLY A 1 93 ? 3.088 3.689 26.551 1.00 93.94 93 GLY A CA 1
ATOM 731 C C . GLY A 1 93 ? 3.616 3.682 27.976 1.00 93.94 93 GLY A C 1
ATOM 732 O O . GLY A 1 93 ? 3.809 2.624 28.571 1.00 93.94 93 GLY A O 1
ATOM 733 N N . HIS A 1 94 ? 3.847 4.873 28.519 1.00 93.56 94 HIS A N 1
ATOM 734 C CA . HIS A 1 94 ? 4.413 5.037 29.856 1.00 93.56 94 HIS A CA 1
ATOM 735 C C . HIS A 1 94 ? 3.369 5.529 30.849 1.00 93.56 94 HIS A C 1
ATOM 737 O O . HIS A 1 94 ? 2.692 6.525 30.589 1.00 93.56 94 HIS A O 1
ATOM 743 N N . HIS A 1 95 ? 3.264 4.864 32.003 1.00 94.19 95 HIS A N 1
ATOM 744 C CA . HIS A 1 95 ? 2.360 5.269 33.091 1.00 94.19 95 HIS A CA 1
ATOM 745 C C . HIS A 1 95 ? 0.912 5.527 32.628 1.00 94.19 95 HIS A C 1
ATOM 747 O O . HIS A 1 95 ? 0.272 6.499 33.043 1.00 94.19 95 HIS A O 1
ATOM 753 N N . LEU A 1 96 ? 0.404 4.677 31.732 1.00 96.25 96 LEU A N 1
ATOM 754 C CA . LEU A 1 96 ? -0.959 4.791 31.223 1.00 96.25 96 LEU A CA 1
ATOM 755 C C . LEU A 1 96 ? -1.972 4.486 32.332 1.00 96.25 96 LEU A C 1
ATOM 757 O O . LEU A 1 96 ? -1.873 3.467 33.009 1.00 96.25 96 LEU A O 1
ATOM 761 N N . ASP A 1 97 ? -2.963 5.359 32.497 1.00 97.25 97 ASP A N 1
ATOM 762 C CA . ASP A 1 97 ? -4.026 5.215 33.490 1.00 97.25 97 ASP A CA 1
ATOM 763 C C . ASP A 1 97 ? -5.129 4.273 32.966 1.00 97.25 97 ASP A C 1
ATOM 765 O O . ASP A 1 97 ? -5.877 4.654 32.054 1.00 97.25 97 ASP A O 1
ATOM 769 N N . PRO A 1 98 ? -5.297 3.066 33.545 1.00 96.94 98 PRO A N 1
ATOM 770 C CA . PRO A 1 98 ? -6.250 2.081 33.039 1.00 96.94 98 PRO A CA 1
ATOM 771 C C . PRO A 1 98 ? -7.700 2.572 33.048 1.00 96.94 98 PRO A C 1
ATOM 773 O O . PRO A 1 98 ? -8.474 2.211 32.163 1.00 96.94 98 PRO A O 1
ATOM 776 N N . GLN A 1 99 ? -8.081 3.414 34.014 1.00 97.44 99 GLN A N 1
ATOM 777 C CA . GLN A 1 99 ? -9.453 3.917 34.116 1.00 97.44 99 GLN A CA 1
ATOM 778 C C . GLN A 1 99 ? -9.758 4.902 32.991 1.00 97.44 99 GLN A C 1
ATOM 780 O O . GLN A 1 99 ? -10.843 4.875 32.408 1.00 97.44 99 GLN A O 1
ATOM 785 N N . LYS A 1 100 ? -8.788 5.753 32.647 1.00 97.62 100 LYS A N 1
ATOM 786 C CA . LYS A 1 100 ? -8.924 6.701 31.537 1.00 97.62 100 LYS A CA 1
ATOM 787 C C . LYS A 1 100 ? -9.006 5.998 30.190 1.00 97.62 100 LYS A C 1
ATOM 789 O O . LYS A 1 100 ? -9.839 6.394 29.373 1.00 97.62 100 LYS A O 1
ATOM 794 N N . LEU A 1 101 ? -8.200 4.952 29.989 1.00 97.88 101 LEU A N 1
ATOM 795 C CA . LEU A 1 101 ? -8.252 4.139 28.774 1.00 97.88 101 LEU A CA 1
ATOM 796 C C . LEU A 1 101 ? -9.583 3.384 28.657 1.00 97.88 101 LEU A C 1
ATOM 798 O O . LEU A 1 101 ? -10.229 3.454 27.614 1.00 97.88 101 LEU A O 1
ATOM 802 N N . ALA A 1 102 ? -10.038 2.737 29.736 1.00 97.62 102 ALA A N 1
ATOM 803 C CA . ALA A 1 102 ? -11.331 2.051 29.765 1.00 97.62 102 ALA A CA 1
ATOM 804 C C . ALA A 1 102 ? -12.488 3.014 29.459 1.00 97.62 102 ALA A C 1
ATOM 806 O O . ALA A 1 102 ? -13.352 2.716 28.636 1.00 97.62 102 ALA A O 1
ATOM 807 N N . HIS A 1 103 ? -12.462 4.210 30.047 1.00 97.56 103 HIS A N 1
ATOM 808 C CA . HIS A 1 103 ? -13.444 5.249 29.756 1.00 97.56 103 HIS A CA 1
ATOM 809 C C . HIS A 1 103 ? -13.378 5.731 28.294 1.00 97.56 103 HIS A C 1
ATOM 811 O O . HIS A 1 103 ? -14.415 6.007 27.694 1.00 97.56 103 HIS A O 1
ATOM 817 N N . ALA A 1 104 ? -12.186 5.823 27.691 1.00 98.00 104 ALA A N 1
ATOM 818 C CA . ALA A 1 104 ? -12.037 6.190 26.282 1.00 98.00 104 ALA A CA 1
ATOM 819 C C . ALA A 1 104 ? -12.639 5.137 25.336 1.00 98.00 104 ALA A C 1
ATOM 821 O O . ALA A 1 104 ? -13.336 5.504 24.386 1.00 98.00 104 ALA A O 1
ATOM 822 N N . VAL A 1 105 ? -12.419 3.848 25.619 1.00 98.00 105 VAL A N 1
ATOM 823 C CA . VAL A 1 105 ? -13.038 2.736 24.879 1.00 98.00 105 VAL A CA 1
ATOM 824 C C . VAL A 1 105 ? -14.556 2.779 25.027 1.00 98.00 105 VAL A C 1
ATOM 826 O O . VAL A 1 105 ? -15.258 2.841 24.021 1.00 98.00 105 VAL A O 1
ATOM 829 N N . GLN A 1 106 ? -15.067 2.854 26.260 1.00 97.19 106 GLN A N 1
ATOM 830 C CA . GLN A 1 106 ? -16.507 2.902 26.521 1.00 97.19 106 GLN A CA 1
ATOM 831 C C . GLN A 1 106 ? -17.183 4.051 25.763 1.00 97.19 106 GLN A C 1
ATOM 833 O O . GLN A 1 106 ? -18.177 3.860 25.066 1.00 97.19 106 GLN A O 1
ATOM 838 N N . LEU A 1 107 ? -16.618 5.256 25.858 1.00 97.31 107 LEU A N 1
ATOM 839 C CA . LEU A 1 107 ? -17.173 6.433 25.204 1.00 97.31 107 LEU A CA 1
ATOM 840 C C . LEU A 1 107 ? -17.155 6.302 23.671 1.00 97.31 107 LEU A C 1
ATOM 842 O O . LEU A 1 107 ? -18.066 6.780 22.994 1.00 97.31 107 LEU A O 1
ATOM 846 N N . THR A 1 108 ? -16.143 5.633 23.123 1.00 97.62 108 THR A N 1
ATOM 847 C CA . THR A 1 108 ? -16.058 5.337 21.691 1.00 97.62 108 THR A CA 1
ATOM 848 C C . THR A 1 108 ? -17.162 4.376 21.255 1.00 97.62 108 THR A C 1
ATOM 850 O O . THR A 1 108 ? -17.879 4.677 20.303 1.00 97.62 108 THR A O 1
ATOM 853 N N . GLU A 1 109 ? -17.347 3.266 21.968 1.00 96.44 109 GLU A N 1
ATOM 854 C CA . GLU A 1 109 ? -18.317 2.218 21.617 1.00 96.44 109 GLU A CA 1
ATOM 855 C C . GLU A 1 109 ? -19.778 2.644 21.832 1.00 96.44 109 GLU A C 1
ATOM 857 O O . GLU A 1 109 ? -20.667 2.273 21.060 1.00 96.44 109 GLU A O 1
ATOM 862 N N . GLU A 1 110 ? -20.042 3.459 22.855 1.00 94.38 110 GLU A N 1
ATOM 863 C CA . GLU A 1 110 ? -21.399 3.882 23.204 1.00 94.38 110 GLU A CA 1
ATOM 864 C C . GLU A 1 110 ? -21.850 5.154 22.477 1.00 94.38 110 GLU A C 1
ATOM 866 O O . GLU A 1 110 ? -23.052 5.327 22.244 1.00 94.38 110 GLU A O 1
ATOM 871 N N . LYS A 1 111 ? -20.917 6.058 22.136 1.00 93.62 111 LYS A N 1
ATOM 872 C CA . LYS A 1 111 ? -21.262 7.423 21.708 1.00 93.62 111 LYS A CA 1
ATOM 873 C C . LYS A 1 111 ? -20.664 7.867 20.376 1.00 93.62 111 LYS A C 1
ATOM 875 O O . LYS A 1 111 ? -21.377 8.543 19.635 1.00 93.62 111 LYS A O 1
ATOM 880 N N . TYR A 1 112 ? -19.393 7.580 20.087 1.00 93.94 112 TYR A N 1
ATOM 881 C CA . TYR A 1 112 ? -18.699 8.227 18.959 1.00 93.94 112 TYR A CA 1
ATOM 882 C C . TYR A 1 112 ? -18.580 7.366 17.703 1.00 93.94 112 TYR A C 1
ATOM 884 O O . TYR A 1 112 ? -18.920 7.846 16.621 1.00 93.94 112 TYR A O 1
ATOM 892 N N . CYS A 1 113 ? -18.178 6.101 17.829 1.00 95.44 113 CYS A N 1
ATOM 893 C CA . CYS A 1 113 ? -17.915 5.250 16.675 1.00 95.44 113 CYS A CA 1
ATOM 894 C C . CYS A 1 113 ? -19.230 4.861 15.987 1.00 95.44 113 CYS A C 1
ATOM 896 O O . CYS A 1 113 ? -19.948 3.949 16.411 1.00 95.44 113 CYS A O 1
ATOM 898 N N . SER A 1 114 ? -19.551 5.553 14.893 1.00 94.25 114 SER A N 1
ATOM 899 C CA . SER A 1 114 ? -20.775 5.330 14.117 1.00 94.25 114 SER A CA 1
ATOM 900 C C . SER A 1 114 ? -20.840 3.913 13.545 1.00 94.25 114 SER A C 1
ATOM 902 O O . SER A 1 114 ? -21.915 3.304 13.529 1.00 94.25 114 SER A O 1
ATOM 904 N N . THR A 1 115 ? -19.695 3.353 13.145 1.00 96.38 115 THR A N 1
ATOM 905 C CA . THR A 1 115 ? -19.585 1.974 12.661 1.00 96.38 115 THR A CA 1
ATOM 906 C C . THR A 1 115 ? -19.959 0.972 13.751 1.00 96.38 115 THR A C 1
ATOM 908 O O . THR A 1 115 ? -20.813 0.116 13.524 1.00 96.38 115 THR A O 1
ATOM 911 N N . TYR A 1 116 ? -19.406 1.112 14.961 1.00 96.50 116 TYR A N 1
ATOM 912 C CA . TYR A 1 116 ? -19.739 0.247 16.099 1.00 96.50 116 TYR A CA 1
ATOM 913 C C . TYR A 1 116 ? -21.223 0.375 16.469 1.00 96.50 116 TYR A C 1
ATOM 915 O O . TYR A 1 116 ? -21.942 -0.622 16.573 1.00 96.50 116 TYR A O 1
ATOM 923 N N . ALA A 1 117 ? -21.716 1.612 16.594 1.00 95.75 117 ALA A N 1
ATOM 924 C CA . ALA A 1 117 ? -23.104 1.901 16.945 1.00 95.75 117 ALA A CA 1
ATOM 925 C C . ALA A 1 117 ? -24.115 1.324 15.937 1.00 95.75 117 ALA A C 1
ATOM 927 O O . ALA A 1 117 ? -25.228 0.958 16.329 1.00 95.75 117 ALA A O 1
ATOM 928 N N . THR A 1 118 ? -23.725 1.235 14.663 1.00 95.94 118 THR A N 1
ATOM 929 C CA . THR A 1 118 ? -24.515 0.621 13.592 1.00 95.94 118 THR A CA 1
ATOM 930 C C . THR A 1 118 ? -24.459 -0.904 13.672 1.00 95.94 118 THR A C 1
ATOM 932 O O . THR A 1 118 ? -25.505 -1.556 13.688 1.00 95.94 118 THR A O 1
ATOM 935 N N . LEU A 1 119 ? -23.257 -1.481 13.772 1.00 95.81 119 LEU A N 1
ATOM 936 C CA . LEU A 1 119 ? -23.050 -2.930 13.709 1.00 95.81 119 LEU A CA 1
ATOM 937 C C . LEU A 1 119 ? -23.571 -3.684 14.930 1.00 95.81 119 LEU A C 1
ATOM 939 O O . LEU A 1 119 ? -24.105 -4.778 14.760 1.00 95.81 119 LEU A O 1
ATOM 943 N N . ARG A 1 120 ? -23.527 -3.097 16.133 1.00 95.25 120 ARG A N 1
ATOM 944 C CA . ARG A 1 120 ? -24.005 -3.748 17.372 1.00 95.25 120 ARG A CA 1
ATOM 945 C C . ARG A 1 120 ? -25.483 -4.159 17.357 1.00 95.25 120 ARG A C 1
ATOM 947 O O . ARG A 1 120 ? -25.938 -4.861 18.250 1.00 95.25 120 ARG A O 1
ATOM 954 N N . ARG A 1 121 ? -26.265 -3.673 16.384 1.00 95.69 121 ARG A N 1
ATOM 955 C CA . ARG A 1 121 ? -27.673 -4.063 16.189 1.00 95.69 121 ARG A CA 1
ATOM 956 C C . ARG A 1 121 ? -27.838 -5.355 15.390 1.00 95.69 121 ARG A C 1
ATOM 958 O O . ARG A 1 121 ? -28.909 -5.948 15.438 1.00 95.69 121 ARG A O 1
ATOM 965 N N . ALA A 1 122 ? -26.820 -5.737 14.624 1.00 95.94 122 ALA A N 1
ATOM 966 C CA . ALA A 1 122 ? -26.857 -6.866 13.700 1.00 95.94 122 ALA A CA 1
ATOM 967 C C . ALA A 1 122 ? -25.823 -7.951 14.034 1.00 95.94 122 ALA A C 1
ATOM 969 O O . ALA A 1 122 ? -26.009 -9.095 13.636 1.00 95.94 122 ALA A O 1
ATOM 970 N N . VAL A 1 123 ? -24.754 -7.594 14.749 1.00 97.12 123 VAL A N 1
ATOM 971 C CA . VAL A 1 123 ? -23.612 -8.455 15.067 1.00 97.12 123 VAL A CA 1
ATOM 972 C C . VAL A 1 123 ? -23.331 -8.362 16.565 1.00 97.12 123 VAL A C 1
ATOM 974 O O . VAL A 1 123 ? -23.360 -7.268 17.131 1.00 97.12 123 VAL A O 1
ATOM 977 N N . GLU A 1 124 ? -23.047 -9.492 17.212 1.00 98.00 124 GLU A N 1
ATOM 978 C CA . GLU A 1 124 ? -22.578 -9.508 18.599 1.00 98.00 124 GLU A CA 1
ATOM 979 C C . GLU A 1 124 ? -21.162 -8.917 18.651 1.00 98.00 124 GLU A C 1
ATOM 981 O O . GLU A 1 124 ? -20.206 -9.524 18.163 1.00 98.00 124 GLU A O 1
ATOM 986 N N . LEU A 1 125 ? -21.029 -7.715 19.211 1.00 97.81 125 LEU A N 1
ATOM 987 C CA . LEU A 1 125 ? -19.740 -7.057 19.407 1.00 97.81 125 LEU A CA 1
ATOM 988 C C . LEU A 1 125 ? -19.288 -7.237 20.852 1.00 97.81 125 LEU A C 1
ATOM 990 O O . LEU A 1 125 ? -20.071 -7.066 21.785 1.00 97.81 125 LEU A O 1
ATOM 994 N N . SER A 1 126 ? -18.015 -7.564 21.027 1.00 97.88 126 SER A N 1
ATOM 995 C CA . SER A 1 126 ? -17.364 -7.613 22.334 1.00 97.88 126 SER A CA 1
ATOM 996 C C . SER A 1 126 ? -15.978 -7.007 22.230 1.00 97.88 126 SER A C 1
ATOM 998 O O . SER A 1 126 ? -15.376 -7.022 21.153 1.00 97.88 126 SER A O 1
ATOM 1000 N N . SER A 1 127 ? -15.469 -6.483 23.340 1.00 97.94 127 SER A N 1
ATOM 1001 C CA . SER A 1 127 ? -14.124 -5.939 23.375 1.00 97.94 127 SER A CA 1
ATOM 1002 C C . SER A 1 127 ? -13.405 -6.187 24.691 1.00 97.94 127 SER A C 1
ATOM 1004 O O . SER A 1 127 ? -14.022 -6.349 25.744 1.00 97.94 127 SER A O 1
ATOM 1006 N N . GLU A 1 128 ? -12.079 -6.220 24.614 1.00 97.31 128 GLU A N 1
ATOM 1007 C CA . GLU A 1 128 ? -11.195 -6.238 25.771 1.00 97.31 128 GLU A CA 1
ATOM 1008 C C . GLU A 1 128 ? -10.031 -5.260 25.597 1.00 97.31 128 GLU A C 1
ATOM 1010 O O . GLU A 1 128 ? -9.703 -4.816 24.492 1.00 97.31 128 GLU A O 1
ATOM 1015 N N . LEU A 1 129 ? -9.408 -4.913 26.721 1.00 97.38 129 LEU A N 1
ATOM 1016 C CA . LEU A 1 129 ? -8.323 -3.949 26.788 1.00 97.38 129 LEU A CA 1
ATOM 1017 C C . LEU A 1 129 ? -7.078 -4.592 27.396 1.00 97.38 129 LEU A C 1
ATOM 1019 O O . LEU A 1 129 ? -7.139 -5.218 28.453 1.00 97.38 129 LEU A O 1
ATOM 1023 N N . GLN A 1 130 ? -5.938 -4.366 26.751 1.00 96.69 130 GLN A N 1
ATOM 1024 C CA . GLN A 1 130 ? -4.616 -4.794 27.195 1.00 96.69 130 GLN A CA 1
ATOM 1025 C C . GLN A 1 130 ? -3.688 -3.575 27.280 1.00 96.69 130 GLN A C 1
ATOM 1027 O O . GLN A 1 130 ? -3.733 -2.699 26.417 1.00 96.69 130 GLN A O 1
ATOM 1032 N N . ILE A 1 131 ? -2.837 -3.518 28.307 1.00 96.44 131 ILE A N 1
ATOM 1033 C CA . ILE A 1 131 ? -1.859 -2.436 28.502 1.00 96.44 131 ILE A CA 1
ATOM 1034 C C . ILE A 1 131 ? -0.461 -3.045 28.530 1.00 96.44 131 ILE A C 1
ATOM 1036 O O . ILE A 1 131 ? -0.212 -4.000 29.265 1.00 96.44 131 ILE A O 1
ATOM 1040 N N . VAL A 1 132 ? 0.441 -2.475 27.739 1.00 94.44 132 VAL A N 1
ATOM 1041 C CA . VAL A 1 132 ? 1.858 -2.828 27.666 1.00 94.44 132 VAL A CA 1
ATOM 1042 C C . VAL A 1 132 ? 2.677 -1.605 28.077 1.00 94.44 132 VAL A C 1
ATOM 1044 O O . VAL A 1 132 ? 2.482 -0.515 27.545 1.00 94.44 132 VAL A O 1
ATOM 1047 N N . GLU A 1 133 ? 3.588 -1.769 29.033 1.00 92.38 133 GLU A N 1
ATOM 1048 C CA . GLU A 1 133 ? 4.505 -0.691 29.422 1.00 92.38 133 GLU A CA 1
ATOM 1049 C C . GLU A 1 133 ? 5.606 -0.541 28.356 1.00 92.38 133 GLU A C 1
ATOM 1051 O O . GLU A 1 133 ? 6.261 -1.522 28.000 1.00 92.38 133 GLU A O 1
ATOM 1056 N N . GLY A 1 134 ? 5.826 0.679 27.859 1.00 86.94 134 GLY A N 1
ATOM 1057 C CA . GLY A 1 134 ? 6.810 0.977 26.809 1.00 86.94 134 GLY A CA 1
ATOM 1058 C C . GLY A 1 134 ? 6.283 0.794 25.378 1.00 86.94 134 GLY A C 1
ATOM 1059 O O . GLY A 1 134 ? 5.137 1.132 25.081 1.00 86.94 134 GLY A O 1
ATOM 1060 N N . GLU A 1 135 ? 7.137 0.313 24.470 1.00 78.50 135 GLU A N 1
ATOM 1061 C CA . GLU A 1 135 ? 6.816 0.110 23.046 1.00 78.50 135 GLU A CA 1
ATOM 1062 C C . GLU A 1 135 ? 6.291 -1.315 22.772 1.00 78.50 135 GLU A C 1
ATOM 1064 O O . GLU A 1 135 ? 6.863 -2.302 23.238 1.00 78.50 135 GLU A O 1
ATOM 1069 N N . ASP A 1 136 ? 5.211 -1.446 21.988 1.00 73.31 136 ASP A N 1
ATOM 1070 C CA . ASP A 1 136 ? 4.601 -2.740 21.622 1.00 73.31 136 ASP A CA 1
ATOM 1071 C C . ASP A 1 136 ? 5.118 -3.269 20.276 1.00 73.31 136 ASP A C 1
ATOM 1073 O O . ASP A 1 136 ? 4.406 -3.244 19.268 1.00 73.31 136 ASP A O 1
ATOM 1077 N N . GLY A 1 137 ? 6.348 -3.798 20.289 1.00 67.75 137 GLY A N 1
ATOM 1078 C CA . GLY A 1 137 ? 6.946 -4.568 19.188 1.00 67.75 137 GLY A CA 1
ATOM 1079 C C . GLY A 1 137 ? 6.913 -3.878 17.811 1.00 67.75 137 GLY A C 1
ATOM 1080 O O . GLY A 1 137 ? 6.594 -2.700 17.704 1.00 67.75 137 GLY A O 1
ATOM 1081 N N . PRO A 1 138 ? 7.234 -4.592 16.716 1.00 64.31 138 PRO A N 1
ATOM 1082 C CA . PRO A 1 138 ? 7.156 -4.005 15.382 1.00 64.31 138 PRO A CA 1
ATOM 1083 C C . PRO A 1 138 ? 5.695 -3.732 14.998 1.00 64.31 138 PRO A C 1
ATOM 1085 O O . PRO A 1 138 ? 4.828 -4.620 15.085 1.00 64.31 138 PRO A O 1
ATOM 1088 N N . HIS A 1 139 ? 5.413 -2.512 14.551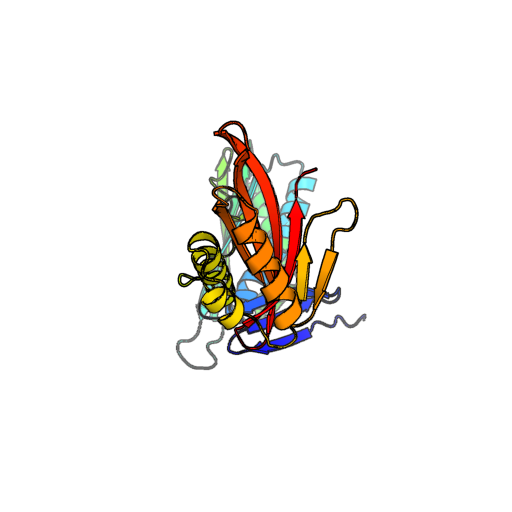 1.00 60.19 139 HIS A N 1
ATOM 1089 C CA . HIS A 1 139 ? 4.137 -2.127 13.967 1.00 60.19 139 HIS A CA 1
ATOM 1090 C C . HIS A 1 139 ? 3.955 -2.799 12.596 1.00 60.19 139 HIS A C 1
ATOM 1092 O O . HIS A 1 139 ? 4.925 -3.030 11.873 1.00 60.19 139 HIS A O 1
ATOM 1098 N N . PRO A 1 140 ? 2.711 -3.073 12.160 1.00 56.50 140 PRO A N 1
ATOM 1099 C CA . PRO A 1 140 ? 2.449 -3.461 10.772 1.00 56.50 140 PRO A CA 1
ATOM 1100 C C . PRO A 1 140 ? 3.025 -2.451 9.761 1.00 56.50 140 PRO A C 1
ATOM 1102 O O . PRO A 1 140 ? 3.455 -2.848 8.684 1.00 56.50 140 PRO A O 1
ATOM 1105 N N . GLY A 1 141 ? 3.095 -1.169 10.146 1.00 51.22 141 GLY A N 1
ATOM 1106 C CA . GLY A 1 141 ? 3.766 -0.096 9.404 1.00 51.22 141 GLY A CA 1
ATOM 1107 C C . GLY A 1 141 ? 5.289 -0.258 9.293 1.00 51.22 141 GLY A C 1
ATOM 1108 O O . GLY A 1 141 ? 5.863 0.057 8.257 1.00 51.22 141 GLY A O 1
ATOM 1109 N N . ASP A 1 142 ? 5.940 -0.838 10.302 1.00 48.44 142 ASP A N 1
ATOM 1110 C CA . ASP A 1 142 ? 7.384 -1.136 10.283 1.00 48.44 142 ASP A CA 1
ATOM 1111 C C . ASP A 1 142 ? 7.698 -2.310 9.344 1.00 48.44 142 ASP A C 1
ATOM 1113 O O . ASP A 1 142 ? 8.826 -2.501 8.895 1.00 48.44 142 ASP A O 1
ATOM 1117 N N . ARG A 1 143 ? 6.660 -3.091 9.023 1.00 46.69 143 ARG A N 1
ATOM 1118 C CA . ARG A 1 143 ? 6.636 -4.111 7.978 1.00 46.69 143 ARG A CA 1
ATOM 1119 C C . ARG A 1 143 ? 6.126 -3.588 6.639 1.00 46.69 143 ARG A C 1
ATOM 1121 O O . ARG A 1 143 ? 5.856 -4.417 5.774 1.00 46.69 143 ARG A O 1
ATOM 1128 N N . VAL A 1 144 ? 6.086 -2.272 6.391 1.00 40.47 144 VAL A N 1
ATOM 1129 C CA . VAL A 1 144 ? 6.020 -1.719 5.018 1.00 40.47 144 VAL A CA 1
ATOM 1130 C C . VAL A 1 144 ? 7.369 -1.963 4.310 1.00 40.47 144 VAL A C 1
ATOM 1132 O O . VAL A 1 144 ? 7.981 -1.098 3.698 1.00 40.47 144 VAL A O 1
ATOM 1135 N N . ALA A 1 145 ? 7.861 -3.197 4.388 1.00 36.81 145 ALA A N 1
ATOM 1136 C CA . ALA A 1 145 ? 8.487 -3.832 3.261 1.00 36.81 145 ALA A CA 1
ATOM 1137 C C . ALA A 1 145 ? 7.378 -3.975 2.216 1.00 36.81 145 ALA A C 1
ATOM 1139 O O . ALA A 1 145 ? 6.344 -4.569 2.507 1.00 36.81 145 ALA A O 1
ATOM 1140 N N . VAL A 1 146 ? 7.585 -3.335 1.063 1.00 40.38 146 VAL A N 1
ATOM 1141 C CA . VAL A 1 146 ? 7.243 -3.828 -0.277 1.00 40.38 146 VAL A CA 1
ATOM 1142 C C . VAL A 1 146 ? 5.980 -4.696 -0.303 1.00 40.38 146 VAL A C 1
ATOM 1144 O O . VAL A 1 146 ? 6.011 -5.814 0.211 1.00 40.38 146 VAL A O 1
ATOM 1147 N N . MET A 1 147 ? 4.902 -4.211 -0.950 1.00 36.47 147 MET A N 1
ATOM 1148 C CA . MET A 1 147 ? 3.784 -5.056 -1.423 1.00 36.47 147 MET A CA 1
ATOM 1149 C C . MET A 1 147 ? 4.309 -6.470 -1.671 1.00 36.47 147 MET A C 1
ATOM 1151 O O . MET A 1 147 ? 5.289 -6.545 -2.414 1.00 36.47 147 MET A O 1
ATOM 1155 N N . PRO A 1 148 ? 3.770 -7.540 -1.049 1.00 38.34 148 PRO A N 1
ATOM 1156 C CA . PRO A 1 148 ? 4.391 -8.856 -1.124 1.00 38.34 148 PRO A CA 1
ATOM 1157 C C . PRO A 1 148 ? 4.721 -9.123 -2.583 1.00 38.34 148 PRO A C 1
ATOM 1159 O O . PRO A 1 148 ? 3.814 -9.142 -3.422 1.00 38.34 148 PRO A O 1
ATOM 1162 N N . ALA A 1 149 ? 6.025 -9.175 -2.882 1.00 39.16 149 ALA A N 1
ATOM 1163 C CA . ALA A 1 149 ? 6.486 -9.349 -4.243 1.00 39.16 149 ALA A CA 1
ATOM 1164 C C . ALA A 1 149 ? 5.748 -10.582 -4.760 1.00 39.16 149 ALA A C 1
ATOM 1166 O O . ALA A 1 149 ? 5.742 -11.603 -4.056 1.00 39.16 149 ALA A O 1
ATOM 1167 N N . PRO A 1 150 ? 5.049 -10.497 -5.906 1.00 39.47 150 PRO A N 1
ATOM 1168 C CA . PRO A 1 150 ? 4.403 -11.675 -6.441 1.00 39.47 150 PRO A CA 1
ATOM 1169 C C . PRO A 1 150 ? 5.486 -12.753 -6.522 1.00 39.47 150 PRO A C 1
ATOM 1171 O O . PRO A 1 150 ? 6.579 -12.508 -7.032 1.00 39.47 150 PRO A O 1
ATOM 1174 N N . SER A 1 151 ? 5.213 -13.937 -5.968 1.00 44.75 151 SER A N 1
ATOM 1175 C CA . SER A 1 151 ? 6.154 -15.073 -5.904 1.00 44.75 151 SER A CA 1
ATOM 1176 C C . SER A 1 151 ? 6.578 -15.585 -7.290 1.00 44.75 151 SER A C 1
ATOM 1178 O O . SER A 1 151 ? 7.324 -16.549 -7.429 1.00 44.75 151 SER A O 1
ATOM 1180 N N . THR A 1 152 ? 6.099 -14.918 -8.334 1.00 42.09 152 THR A N 1
ATOM 1181 C CA . THR A 1 152 ? 6.559 -14.937 -9.708 1.00 42.09 152 THR A CA 1
ATOM 1182 C C . THR A 1 152 ? 6.739 -13.474 -10.130 1.00 42.09 152 THR A C 1
ATOM 1184 O O . THR A 1 152 ? 5.772 -12.719 -9.993 1.00 42.09 152 THR A O 1
ATOM 1187 N N . PRO A 1 153 ? 7.911 -13.051 -10.648 1.00 55.75 153 PRO A N 1
ATOM 1188 C CA . PRO A 1 153 ? 8.090 -11.673 -11.083 1.00 55.75 153 PRO A CA 1
ATOM 1189 C C . PRO A 1 153 ? 6.987 -11.317 -12.080 1.00 55.75 153 PRO A C 1
ATOM 1191 O O . PRO A 1 153 ? 6.650 -12.126 -12.956 1.00 55.75 153 PRO A O 1
ATOM 1194 N N . ALA A 1 154 ? 6.390 -10.133 -11.916 1.00 64.38 154 ALA A N 1
ATOM 1195 C CA . ALA A 1 154 ? 5.352 -9.660 -12.823 1.00 64.38 154 ALA A CA 1
ATOM 1196 C C . ALA A 1 154 ? 5.847 -9.808 -14.277 1.00 64.38 154 ALA A C 1
ATOM 1198 O O . ALA A 1 154 ? 7.037 -9.604 -14.523 1.00 64.38 154 ALA A O 1
ATOM 1199 N N . PRO A 1 155 ? 4.987 -10.157 -15.254 1.00 74.88 155 PRO A N 1
ATOM 1200 C CA . PRO A 1 155 ? 5.419 -10.424 -16.628 1.00 74.88 155 PRO A CA 1
ATOM 1201 C C . PRO A 1 155 ? 6.339 -9.348 -17.225 1.00 74.88 155 PRO A C 1
ATOM 1203 O O . PRO A 1 155 ? 7.256 -9.683 -17.967 1.00 74.88 155 PRO A O 1
ATOM 1206 N N . GLY A 1 156 ? 6.138 -8.081 -16.846 1.00 85.19 156 GLY A N 1
ATOM 1207 C CA . GLY A 1 156 ? 7.000 -6.979 -17.261 1.00 85.19 156 GLY A CA 1
ATOM 1208 C C . GLY A 1 156 ? 8.403 -6.968 -16.651 1.00 85.19 156 GLY A C 1
ATOM 1209 O O . GLY A 1 156 ? 9.348 -6.625 -17.350 1.00 85.19 156 GLY A O 1
ATOM 1210 N N . VAL A 1 157 ? 8.565 -7.419 -15.402 1.00 87.19 157 VAL A N 1
ATOM 1211 C CA . VAL A 1 157 ? 9.886 -7.562 -14.763 1.00 87.19 157 VAL A CA 1
ATOM 1212 C C . VAL A 1 157 ? 10.736 -8.556 -15.547 1.00 87.19 157 VAL A C 1
ATOM 1214 O O . VAL A 1 157 ? 11.831 -8.210 -15.978 1.00 87.19 157 VAL A O 1
ATOM 1217 N N . ARG A 1 158 ? 10.185 -9.742 -15.842 1.00 89.62 158 ARG A N 1
ATOM 1218 C CA . ARG A 1 158 ? 10.897 -10.761 -16.631 1.00 89.62 158 ARG A CA 1
ATOM 1219 C C . ARG A 1 158 ? 11.260 -10.277 -18.029 1.00 89.62 158 ARG A C 1
ATOM 1221 O O . ARG A 1 158 ? 12.335 -10.593 -18.517 1.00 89.62 158 ARG A O 1
ATOM 1228 N N . LEU A 1 159 ? 10.372 -9.522 -18.675 1.00 94.38 159 LEU A N 1
ATOM 1229 C CA . LEU A 1 159 ? 10.632 -8.966 -20.002 1.00 94.38 159 LEU A CA 1
ATOM 1230 C C . LEU A 1 159 ? 11.826 -7.997 -19.986 1.00 94.38 159 LEU A C 1
ATOM 1232 O O . LEU A 1 159 ? 12.680 -8.054 -20.868 1.00 94.38 159 LEU A O 1
ATOM 1236 N N . VAL A 1 160 ? 11.899 -7.127 -18.972 1.00 96.44 160 VAL A N 1
ATOM 1237 C CA . VAL A 1 160 ? 13.018 -6.189 -18.789 1.00 96.44 160 VAL A CA 1
ATOM 1238 C C . VAL A 1 160 ? 14.315 -6.931 -18.458 1.00 96.44 160 VAL A C 1
ATOM 1240 O O . VAL A 1 160 ? 15.360 -6.592 -19.010 1.00 96.44 160 VAL A O 1
ATOM 1243 N N . GLU A 1 161 ? 14.264 -7.960 -17.610 1.00 94.75 161 GLU A N 1
ATOM 1244 C CA . GLU A 1 161 ? 15.420 -8.815 -17.306 1.00 94.75 161 GLU A CA 1
ATOM 1245 C C . GLU A 1 161 ? 15.954 -9.493 -18.576 1.00 94.75 161 GLU A C 1
ATOM 1247 O O . GLU A 1 161 ? 17.126 -9.329 -18.904 1.00 94.75 161 GLU A O 1
ATOM 1252 N N . GLN A 1 162 ? 15.082 -10.139 -19.358 1.00 96.75 162 GLN A N 1
ATOM 1253 C CA . GLN A 1 162 ? 15.438 -10.788 -20.628 1.00 96.75 162 GLN A CA 1
ATOM 1254 C C . GLN A 1 162 ? 16.042 -9.811 -21.642 1.00 96.75 162 GLN A C 1
ATOM 1256 O O . GLN A 1 162 ? 17.016 -10.136 -22.322 1.00 96.75 162 GLN A O 1
ATOM 1261 N N . PHE A 1 163 ? 15.497 -8.595 -21.736 1.00 98.25 163 PHE A N 1
ATOM 1262 C CA . PHE A 1 163 ? 16.052 -7.562 -22.608 1.00 98.25 163 PHE A CA 1
ATOM 1263 C C . PHE A 1 163 ? 17.480 -7.181 -22.199 1.00 98.25 163 PHE A C 1
ATOM 1265 O O . PHE A 1 163 ? 18.352 -7.035 -23.055 1.00 98.25 163 PHE A O 1
ATOM 1272 N N . ASN A 1 164 ? 17.746 -7.051 -20.897 1.00 97.81 164 ASN A N 1
ATOM 1273 C CA . ASN A 1 164 ? 19.072 -6.687 -20.395 1.00 97.81 164 ASN A CA 1
ATOM 1274 C C . ASN A 1 164 ? 20.063 -7.861 -20.414 1.00 97.81 164 ASN A C 1
ATOM 1276 O O . ASN A 1 164 ? 21.261 -7.642 -20.589 1.00 97.81 164 ASN A O 1
ATOM 1280 N N . GLU A 1 165 ? 19.589 -9.102 -20.304 1.00 97.25 165 GLU A N 1
ATOM 1281 C CA . GLU A 1 165 ? 20.386 -10.297 -20.596 1.00 97.25 165 GLU A CA 1
ATOM 1282 C C . GLU A 1 165 ? 20.845 -10.301 -22.060 1.00 97.25 165 GLU A C 1
ATOM 1284 O O . GLU A 1 165 ? 22.040 -10.450 -22.320 1.00 97.25 165 GLU A O 1
ATOM 1289 N N . ALA A 1 166 ? 19.935 -10.044 -23.007 1.00 97.75 166 ALA A N 1
ATOM 1290 C CA . ALA A 1 166 ? 20.265 -9.919 -24.427 1.00 97.75 166 ALA A CA 1
ATOM 1291 C C . ALA A 1 166 ? 21.230 -8.749 -24.699 1.00 97.75 166 ALA A C 1
ATOM 1293 O O . ALA A 1 166 ? 22.194 -8.903 -25.451 1.00 97.75 166 ALA A O 1
ATOM 1294 N N . LEU A 1 167 ? 21.037 -7.608 -24.026 1.00 96.44 167 LEU A N 1
ATOM 1295 C CA . LEU A 1 167 ? 21.948 -6.459 -24.084 1.00 96.44 167 LEU A CA 1
ATOM 1296 C C . LEU A 1 167 ? 23.356 -6.842 -23.619 1.00 96.44 167 LEU A C 1
ATOM 1298 O O . LEU A 1 167 ? 24.333 -6.590 -24.324 1.00 96.44 167 LEU A O 1
ATOM 1302 N N . ASN A 1 168 ? 23.474 -7.496 -22.465 1.00 96.50 168 ASN A N 1
ATOM 1303 C CA . ASN A 1 168 ? 24.759 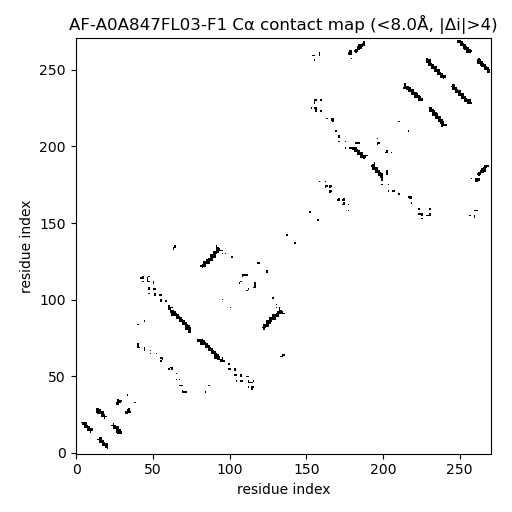-7.949 -21.933 1.00 96.50 168 ASN A CA 1
ATOM 1304 C C . ASN A 1 168 ? 25.417 -9.024 -22.814 1.00 96.50 168 ASN A C 1
ATOM 1306 O O . ASN A 1 168 ? 26.645 -9.066 -22.915 1.00 96.50 168 ASN A O 1
ATOM 1310 N N . ALA A 1 169 ? 24.617 -9.854 -23.488 1.00 96.06 169 ALA A N 1
ATOM 1311 C CA . ALA A 1 169 ? 25.077 -10.812 -24.492 1.00 96.06 169 ALA A CA 1
ATOM 1312 C C . ALA A 1 169 ? 25.435 -10.161 -25.844 1.00 96.06 169 ALA A C 1
ATOM 1314 O O . ALA A 1 169 ? 26.038 -10.818 -26.693 1.00 96.06 169 ALA A O 1
ATOM 1315 N N . ARG A 1 170 ? 25.114 -8.871 -26.032 1.00 95.88 170 ARG A N 1
ATOM 1316 C CA . ARG A 1 170 ? 25.252 -8.112 -27.289 1.00 95.88 170 ARG A CA 1
ATOM 1317 C C . ARG A 1 170 ? 24.455 -8.715 -28.447 1.00 95.88 170 ARG A C 1
ATOM 1319 O O . ARG A 1 170 ? 24.857 -8.616 -29.606 1.00 95.88 170 ARG A O 1
ATOM 1326 N N . ASP A 1 171 ? 23.325 -9.332 -28.126 1.00 97.50 171 ASP A N 1
ATOM 1327 C CA . ASP A 1 171 ? 22.419 -9.941 -29.091 1.00 97.50 171 ASP A CA 1
ATOM 1328 C C . ASP A 1 171 ? 21.320 -8.943 -29.469 1.00 97.50 171 ASP A C 1
ATOM 1330 O O . ASP A 1 171 ? 20.249 -8.881 -28.861 1.00 97.50 171 ASP A O 1
ATOM 1334 N N . VAL A 1 172 ? 21.612 -8.120 -30.480 1.00 97.88 172 VAL A N 1
ATOM 1335 C CA . VAL A 1 172 ? 20.667 -7.108 -30.970 1.00 97.88 172 VAL A CA 1
ATOM 1336 C C . VAL A 1 172 ? 19.396 -7.762 -31.518 1.00 97.88 172 VAL A C 1
ATOM 1338 O O . VAL A 1 172 ? 18.317 -7.199 -31.367 1.00 97.88 172 VAL A O 1
ATOM 1341 N N . ASP A 1 173 ? 19.479 -8.950 -32.118 1.00 98.06 173 ASP A N 1
ATOM 1342 C CA . ASP A 1 173 ? 18.296 -9.635 -32.643 1.00 98.06 173 ASP A CA 1
ATOM 1343 C C . ASP A 1 173 ? 17.357 -10.070 -31.517 1.00 98.06 173 ASP A C 1
ATOM 1345 O O . ASP A 1 173 ? 16.155 -9.796 -31.585 1.00 98.06 173 ASP A O 1
ATOM 1349 N N . ALA A 1 174 ? 17.901 -10.658 -30.449 1.00 97.94 174 ALA A N 1
ATOM 1350 C CA . ALA A 1 174 ? 17.132 -11.007 -29.260 1.00 97.94 174 ALA A CA 1
ATOM 1351 C C . ALA A 1 174 ? 16.551 -9.766 -28.564 1.00 97.94 174 ALA A C 1
ATOM 1353 O O . ALA A 1 174 ? 15.386 -9.786 -28.170 1.00 97.94 174 ALA A O 1
ATOM 1354 N N . MET A 1 175 ? 17.307 -8.664 -28.468 1.00 98.31 175 MET A N 1
ATOM 1355 C CA . MET A 1 175 ? 16.788 -7.399 -27.930 1.00 98.31 175 MET A CA 1
ATOM 1356 C C . MET A 1 175 ? 15.589 -6.896 -28.740 1.00 98.31 175 MET A C 1
ATOM 1358 O O . MET A 1 175 ? 14.536 -6.605 -28.174 1.00 98.31 175 MET A O 1
ATOM 1362 N N . MET A 1 176 ? 15.725 -6.817 -30.068 1.00 98.31 176 MET A N 1
ATOM 1363 C CA . MET A 1 176 ? 14.673 -6.281 -30.934 1.00 98.31 176 MET A CA 1
ATOM 1364 C C . MET A 1 176 ? 13.437 -7.189 -30.985 1.00 98.31 176 MET A C 1
ATOM 1366 O O . MET A 1 176 ? 12.324 -6.679 -31.099 1.00 98.31 176 MET A O 1
ATOM 1370 N N . ALA A 1 177 ? 13.596 -8.508 -30.830 1.00 98.12 177 ALA A N 1
ATOM 1371 C CA . ALA A 1 177 ? 12.476 -9.450 -30.742 1.00 98.12 177 ALA A CA 1
ATOM 1372 C C . ALA A 1 177 ? 11.561 -9.195 -29.525 1.00 98.12 177 ALA A C 1
ATOM 1374 O O . ALA A 1 177 ? 10.371 -9.515 -29.564 1.00 98.12 177 ALA A O 1
ATOM 1375 N N . LEU A 1 178 ? 12.096 -8.588 -28.461 1.00 98.25 178 LEU A N 1
ATOM 1376 C CA . LEU A 1 178 ? 11.354 -8.233 -27.247 1.00 98.25 178 LEU A CA 1
ATOM 1377 C C . LEU A 1 178 ? 10.662 -6.863 -27.344 1.00 98.25 178 LEU A C 1
ATOM 1379 O O . LEU A 1 178 ? 9.896 -6.504 -26.447 1.00 98.25 178 LEU A O 1
ATOM 1383 N N . MET A 1 179 ? 10.893 -6.100 -28.418 1.00 98.50 179 MET A N 1
ATOM 1384 C CA . MET A 1 179 ? 10.308 -4.774 -28.632 1.00 98.50 179 MET A CA 1
ATOM 1385 C C . MET A 1 179 ? 9.160 -4.803 -29.656 1.00 98.50 179 MET A C 1
ATOM 1387 O O . MET A 1 179 ? 9.086 -5.680 -30.520 1.00 98.50 179 MET A O 1
ATOM 1391 N N . THR A 1 180 ? 8.228 -3.849 -29.575 1.00 98.25 180 THR A N 1
ATOM 1392 C CA . THR A 1 180 ? 7.198 -3.670 -30.617 1.00 98.25 180 THR A CA 1
ATOM 1393 C C . THR A 1 180 ? 7.808 -3.129 -31.915 1.00 98.25 180 THR A C 1
ATOM 1395 O O . THR A 1 180 ? 8.954 -2.692 -31.932 1.00 98.25 180 THR A O 1
ATOM 1398 N N . GLU A 1 181 ? 7.070 -3.192 -33.027 1.00 97.38 181 GLU A N 1
ATOM 1399 C CA . GLU A 1 181 ? 7.544 -2.704 -34.339 1.00 97.38 181 GLU A CA 1
ATOM 1400 C C . GLU A 1 181 ? 7.740 -1.179 -34.361 1.00 97.38 181 GLU A C 1
ATOM 1402 O O . GLU A 1 181 ? 8.702 -0.662 -34.925 1.00 97.38 181 GLU A O 1
ATOM 1407 N N . ASP A 1 182 ? 6.844 -0.475 -33.680 1.00 98.00 182 ASP A N 1
ATOM 1408 C CA . ASP A 1 182 ? 6.787 0.974 -33.489 1.00 98.00 182 ASP A CA 1
ATOM 1409 C C . ASP A 1 182 ? 7.476 1.421 -32.188 1.00 98.00 182 ASP A C 1
ATOM 1411 O O . ASP A 1 182 ? 7.081 2.417 -31.584 1.00 98.00 182 ASP A O 1
ATOM 1415 N N . CYS A 1 183 ? 8.452 0.651 -31.700 1.00 98.38 183 CYS A N 1
ATOM 1416 C CA . CYS A 1 183 ? 9.057 0.931 -30.409 1.00 98.38 183 CYS A CA 1
ATOM 1417 C C . CYS A 1 183 ? 9.827 2.255 -30.385 1.00 98.38 183 CYS A C 1
ATOM 1419 O O . CYS A 1 183 ? 10.316 2.741 -31.403 1.00 98.38 183 CYS A O 1
ATOM 1421 N N . VAL A 1 184 ? 9.978 2.816 -29.193 1.00 98.69 184 VAL A N 1
ATOM 1422 C CA . VAL A 1 184 ? 10.743 4.038 -28.955 1.00 98.69 184 VAL A CA 1
ATOM 1423 C C . VAL A 1 184 ? 11.896 3.738 -28.013 1.00 98.69 184 VAL A C 1
ATOM 1425 O O . VAL A 1 184 ? 11.718 3.095 -26.976 1.00 98.69 184 VAL A O 1
ATOM 1428 N N . PHE A 1 185 ? 13.071 4.267 -28.333 1.00 98.50 185 PHE A N 1
ATOM 1429 C CA . PHE A 1 185 ? 14.191 4.331 -27.407 1.00 98.50 185 PHE A CA 1
ATOM 1430 C C . PHE A 1 185 ? 14.696 5.769 -27.279 1.00 98.50 185 PHE A C 1
ATOM 1432 O O . PHE A 1 185 ? 14.991 6.417 -28.279 1.00 98.50 185 PHE A O 1
ATOM 1439 N N . GLU A 1 186 ? 14.812 6.263 -26.050 1.00 97.94 186 GLU A N 1
ATOM 1440 C CA . GLU A 1 186 ? 15.388 7.574 -25.749 1.00 97.94 186 GLU A CA 1
ATOM 1441 C C . GLU A 1 186 ? 16.728 7.386 -25.037 1.00 97.94 186 GLU A C 1
ATOM 1443 O O . GLU A 1 186 ? 16.790 6.884 -23.913 1.00 97.94 186 GLU A O 1
ATOM 1448 N N . ASN A 1 187 ? 17.806 7.732 -25.741 1.00 95.75 187 ASN A N 1
ATOM 1449 C CA . ASN A 1 187 ? 19.179 7.637 -25.265 1.00 95.75 187 ASN A CA 1
ATOM 1450 C C . ASN A 1 187 ? 19.550 8.845 -24.403 1.00 95.75 187 ASN A C 1
ATOM 1452 O O . ASN A 1 187 ? 19.106 9.951 -24.674 1.00 95.75 187 ASN A O 1
ATOM 1456 N N . THR A 1 188 ? 20.479 8.672 -23.464 1.00 93.44 188 THR A N 1
ATOM 1457 C CA . THR A 1 188 ? 20.906 9.739 -22.543 1.00 93.44 188 THR A CA 1
ATOM 1458 C C . THR A 1 188 ? 21.868 10.763 -23.141 1.00 93.44 188 THR A C 1
ATOM 1460 O O . THR A 1 188 ? 22.151 11.777 -22.509 1.00 93.44 188 THR A O 1
ATOM 1463 N N . SER A 1 189 ? 22.426 10.488 -24.321 1.00 90.38 189 SER A N 1
ATOM 1464 C CA . SER A 1 189 ? 23.439 11.331 -24.959 1.00 90.38 189 SER A CA 1
ATOM 1465 C C . SER A 1 189 ? 22.966 11.844 -26.321 1.00 90.38 189 SER A C 1
ATOM 1467 O O . SER A 1 189 ? 22.364 11.066 -27.067 1.00 90.38 189 SER A O 1
ATOM 1469 N N . PRO A 1 190 ? 23.308 13.096 -26.682 1.00 91.56 190 PRO A N 1
ATOM 1470 C CA . PRO A 1 190 ? 24.057 14.063 -25.876 1.00 91.56 190 PRO A CA 1
ATOM 1471 C C . PRO A 1 190 ? 23.170 14.748 -24.825 1.00 91.56 190 PRO A C 1
ATOM 1473 O O . PRO A 1 190 ? 21.991 14.988 -25.057 1.00 91.56 190 PRO A O 1
ATOM 1476 N N . ALA A 1 191 ? 23.748 15.102 -23.678 1.00 86.75 191 ALA A N 1
ATOM 1477 C CA . ALA A 1 191 ? 23.064 15.938 -22.694 1.00 86.75 191 ALA A CA 1
ATOM 1478 C C . ALA A 1 191 ? 22.758 17.339 -23.279 1.00 86.75 191 ALA A C 1
ATOM 1480 O O . ALA A 1 191 ? 23.540 17.831 -24.100 1.00 86.75 191 ALA A O 1
ATOM 1481 N N . PRO A 1 192 ? 21.678 18.016 -22.844 1.00 89.38 192 PRO A N 1
ATOM 1482 C CA . PRO A 1 192 ? 20.783 17.626 -21.749 1.00 89.38 192 PRO A CA 1
ATOM 1483 C C . PRO A 1 192 ? 19.595 16.744 -22.164 1.00 89.38 192 PRO A C 1
ATOM 1485 O O . PRO A 1 192 ? 19.020 16.096 -21.296 1.00 89.38 192 PRO A O 1
ATOM 1488 N N . ASP A 1 193 ? 19.246 16.708 -23.451 1.00 89.56 193 ASP A N 1
ATOM 1489 C CA . ASP A 1 193 ? 17.964 16.156 -23.921 1.00 89.56 193 ASP A CA 1
ATOM 1490 C C . ASP A 1 193 ? 18.062 14.727 -24.474 1.00 89.56 193 ASP A C 1
ATOM 1492 O O . ASP A 1 193 ? 17.047 14.060 -24.658 1.00 89.56 193 ASP A O 1
ATOM 1496 N N . GLY A 1 194 ? 19.273 14.246 -24.755 1.00 94.06 194 GLY A N 1
ATOM 1497 C CA . GLY A 1 194 ? 19.466 12.939 -25.362 1.00 94.06 194 GLY A CA 1
ATOM 1498 C C . GLY A 1 194 ? 19.063 12.887 -26.838 1.00 94.06 194 GLY A C 1
ATOM 1499 O O . GLY A 1 194 ? 18.975 13.905 -27.527 1.00 94.06 194 GLY A O 1
ATOM 1500 N N . VAL A 1 195 ? 18.844 11.672 -27.346 1.00 97.38 195 VAL A N 1
ATOM 1501 C CA . VAL A 1 195 ? 18.302 11.444 -28.698 1.00 97.38 195 VAL A CA 1
ATOM 1502 C C . VAL A 1 195 ? 17.214 10.389 -28.637 1.00 97.38 195 VAL A C 1
ATOM 1504 O O . VAL A 1 195 ? 17.412 9.309 -28.080 1.00 97.38 195 VAL A O 1
ATOM 1507 N N . ARG A 1 196 ? 16.087 10.692 -29.276 1.00 98.06 196 ARG A N 1
ATOM 1508 C CA . ARG A 1 196 ? 14.950 9.792 -29.435 1.00 98.06 196 ARG A CA 1
ATOM 1509 C C . ARG A 1 196 ? 15.023 9.055 -30.775 1.00 98.06 196 ARG A C 1
ATOM 1511 O O . ARG A 1 196 ? 15.193 9.679 -31.819 1.00 98.06 196 ARG A O 1
ATOM 1518 N N . TYR A 1 197 ? 14.858 7.738 -30.731 1.00 98.38 197 TYR A N 1
ATOM 1519 C CA . TYR A 1 197 ? 14.812 6.831 -31.876 1.00 98.38 197 TYR A CA 1
ATOM 1520 C C . TYR A 1 197 ? 13.444 6.151 -31.917 1.00 98.38 197 TYR A C 1
ATOM 1522 O O . TYR A 1 197 ? 12.981 5.645 -30.894 1.00 98.38 197 TYR A O 1
ATOM 1530 N N . GLU A 1 198 ? 12.810 6.124 -33.088 1.00 98.50 198 GLU A N 1
ATOM 1531 C CA . GLU A 1 198 ? 11.449 5.605 -33.263 1.00 98.50 198 GLU A CA 1
ATOM 1532 C C . GLU A 1 198 ? 11.404 4.525 -34.349 1.00 98.50 198 GLU A C 1
ATOM 1534 O O . GLU A 1 198 ? 11.957 4.689 -35.437 1.00 98.50 198 GLU A O 1
ATOM 1539 N N . GLY A 1 199 ? 10.727 3.419 -34.043 1.00 98.31 199 GLY A N 1
ATOM 1540 C CA . GLY A 1 199 ? 10.634 2.227 -34.877 1.00 98.31 199 GLY A CA 1
ATOM 1541 C C . GLY A 1 199 ? 11.842 1.294 -34.753 1.00 98.31 199 GLY A C 1
ATOM 1542 O O . GLY A 1 199 ? 12.970 1.710 -34.470 1.00 98.31 199 GLY A O 1
ATOM 1543 N N . GLN A 1 200 ? 11.619 0.002 -35.014 1.00 97.50 200 GLN A N 1
ATOM 1544 C CA . GLN A 1 200 ? 12.664 -1.017 -34.860 1.00 97.50 200 GLN A CA 1
ATOM 1545 C C . GLN A 1 200 ? 13.921 -0.754 -35.688 1.00 97.50 200 GLN A C 1
ATOM 1547 O O . GLN A 1 200 ? 15.011 -1.080 -35.231 1.00 97.50 200 GLN A O 1
ATOM 1552 N N . GLU A 1 201 ? 13.799 -0.181 -36.886 1.00 98.06 201 GLU A N 1
ATOM 1553 C CA . GLU A 1 201 ? 14.953 0.104 -37.742 1.00 98.06 201 GLU A CA 1
ATOM 1554 C C . GLU A 1 201 ? 15.915 1.101 -37.078 1.00 98.06 201 GLU A C 1
ATOM 1556 O O . GLU A 1 201 ? 17.108 0.815 -36.947 1.00 98.06 201 GLU A O 1
ATOM 1561 N N . ALA A 1 202 ? 15.392 2.228 -36.584 1.00 98.31 202 ALA A N 1
ATOM 1562 C CA . ALA A 1 202 ? 16.193 3.267 -35.942 1.00 98.31 202 ALA A CA 1
ATOM 1563 C C . ALA A 1 202 ? 16.786 2.786 -34.610 1.00 98.31 202 ALA A C 1
ATOM 1565 O O . ALA A 1 202 ? 17.974 2.984 -34.348 1.00 98.31 202 ALA A O 1
ATOM 1566 N N . VAL A 1 203 ? 15.981 2.102 -33.790 1.00 98.44 203 VAL A N 1
ATOM 1567 C CA . VAL A 1 203 ? 16.428 1.557 -32.499 1.00 98.44 203 VAL A CA 1
ATOM 1568 C C . VAL A 1 203 ? 17.498 0.476 -32.697 1.00 98.44 203 VAL A C 1
ATOM 1570 O O . VAL A 1 203 ? 18.514 0.469 -32.002 1.00 98.44 203 VAL A O 1
ATOM 1573 N N . ARG A 1 204 ? 17.333 -0.407 -33.690 1.00 98.50 204 ARG A N 1
ATOM 1574 C CA . ARG A 1 204 ? 18.337 -1.418 -34.055 1.00 98.50 204 ARG A CA 1
ATOM 1575 C C . ARG A 1 204 ? 19.641 -0.774 -34.511 1.00 98.50 204 ARG A C 1
ATOM 1577 O O . ARG A 1 204 ? 20.706 -1.208 -34.074 1.00 98.50 204 ARG A O 1
ATOM 1584 N N . ALA A 1 205 ? 19.569 0.231 -35.385 1.00 98.06 205 ALA A N 1
ATOM 1585 C CA . ALA A 1 205 ? 20.751 0.930 -35.881 1.00 98.06 205 ALA A CA 1
ATOM 1586 C C . ALA A 1 205 ? 21.557 1.550 -34.730 1.00 98.06 205 ALA A C 1
ATOM 1588 O O . ALA A 1 205 ? 22.780 1.401 -34.699 1.00 98.06 205 ALA A O 1
ATOM 1589 N N . PHE A 1 206 ? 20.872 2.147 -33.746 1.00 97.69 206 PHE A N 1
ATOM 1590 C CA . PHE A 1 206 ? 21.509 2.638 -32.526 1.00 97.69 206 PHE A CA 1
ATOM 1591 C C . PHE A 1 206 ? 22.250 1.522 -31.777 1.00 97.69 206 PHE A C 1
ATOM 1593 O O . PHE A 1 206 ? 23.436 1.670 -31.496 1.00 97.69 206 PHE A O 1
ATOM 1600 N N . TRP A 1 207 ? 21.593 0.396 -31.471 1.00 97.50 207 TRP A N 1
ATOM 1601 C CA . TRP A 1 207 ? 22.226 -0.676 -30.691 1.00 97.50 207 TRP A CA 1
ATOM 1602 C C . TRP A 1 207 ? 23.415 -1.314 -31.413 1.00 97.50 207 TRP A C 1
ATOM 1604 O O . TRP A 1 207 ? 24.438 -1.586 -30.783 1.00 97.50 207 TRP A O 1
ATOM 1614 N N . VAL A 1 208 ? 23.321 -1.508 -32.733 1.00 97.44 208 VAL A N 1
ATOM 1615 C CA . VAL A 1 208 ? 24.444 -2.004 -33.546 1.00 97.44 208 VAL A CA 1
ATOM 1616 C C . VAL A 1 208 ? 25.636 -1.055 -33.449 1.00 97.44 208 VAL A C 1
ATOM 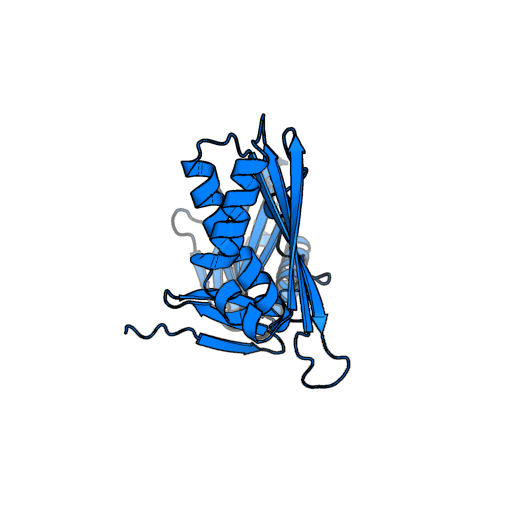1618 O O . VAL A 1 208 ? 26.760 -1.505 -33.217 1.00 97.44 208 VAL A O 1
ATOM 1621 N N . ASP A 1 209 ? 25.409 0.251 -33.590 1.00 95.94 209 ASP A N 1
ATOM 1622 C CA . ASP A 1 209 ? 26.487 1.230 -33.485 1.00 95.94 209 ASP A CA 1
ATOM 1623 C C . ASP A 1 209 ? 27.051 1.326 -32.059 1.00 95.94 209 ASP A C 1
ATOM 1625 O O . ASP A 1 209 ? 28.270 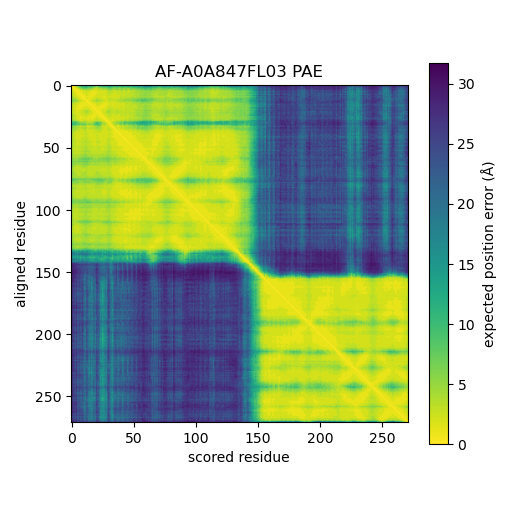1.337 -31.867 1.00 95.94 209 ASP A O 1
ATOM 1629 N N . PHE A 1 210 ? 26.181 1.291 -31.049 1.00 94.38 210 PHE A N 1
ATOM 1630 C CA . PHE A 1 210 ? 26.558 1.289 -29.640 1.00 94.38 210 PHE A CA 1
ATOM 1631 C C . PHE A 1 210 ? 27.481 0.113 -29.305 1.00 94.38 210 PHE A C 1
ATOM 1633 O O . PHE A 1 210 ? 28.541 0.319 -28.717 1.00 94.38 210 PHE A O 1
ATOM 1640 N N . PHE A 1 211 ? 27.143 -1.115 -29.709 1.00 94.19 211 PHE A N 1
ATOM 1641 C CA . PHE A 1 211 ? 27.986 -2.284 -29.433 1.00 94.19 211 PHE A CA 1
ATOM 1642 C C . PHE A 1 211 ? 29.264 -2.331 -30.271 1.00 94.19 211 PHE A C 1
ATOM 1644 O O . PHE A 1 211 ? 30.253 -2.926 -29.838 1.00 94.19 211 PHE A O 1
ATOM 1651 N N . ARG A 1 212 ? 29.267 -1.702 -31.451 1.00 92.56 212 ARG A N 1
ATOM 1652 C CA . ARG A 1 212 ? 30.464 -1.546 -32.286 1.00 92.56 212 ARG A CA 1
ATOM 1653 C C . ARG A 1 212 ? 31.470 -0.576 -31.662 1.00 92.56 212 ARG A C 1
ATOM 1655 O O . ARG A 1 212 ? 32.674 -0.772 -31.814 1.00 92.56 212 ARG A O 1
ATOM 1662 N N . THR A 1 213 ? 30.983 0.475 -31.007 1.00 89.25 213 THR A N 1
ATOM 1663 C CA . THR A 1 213 ? 31.804 1.575 -30.474 1.00 89.25 213 THR A CA 1
ATOM 1664 C C . THR A 1 213 ? 32.140 1.422 -28.989 1.00 89.25 213 THR A C 1
ATOM 1666 O O . THR A 1 213 ? 33.196 1.877 -28.555 1.00 89.25 213 THR A O 1
ATOM 1669 N N . SER A 1 214 ? 31.295 0.746 -28.210 1.00 86.81 214 SER A N 1
ATOM 1670 C CA . SER A 1 214 ? 31.479 0.587 -26.764 1.00 86.81 214 SER A CA 1
ATOM 1671 C C . SER A 1 214 ? 32.463 -0.526 -26.413 1.00 86.81 214 SER A C 1
ATOM 1673 O O . SER A 1 214 ? 32.372 -1.660 -26.892 1.00 86.81 214 SER A O 1
ATOM 1675 N N . ARG A 1 215 ? 33.380 -0.240 -25.484 1.00 85.31 215 ARG A N 1
ATOM 1676 C CA . ARG A 1 215 ? 34.324 -1.223 -24.943 1.00 85.31 215 ARG A CA 1
ATOM 1677 C C . ARG A 1 215 ? 33.772 -1.865 -23.673 1.00 85.31 215 ARG A C 1
ATOM 1679 O O . ARG A 1 215 ? 33.673 -1.232 -22.628 1.00 85.31 215 ARG A O 1
ATOM 1686 N N . GLN A 1 216 ? 33.460 -3.155 -23.780 1.00 86.56 216 GLN A N 1
ATOM 1687 C CA . GLN A 1 216 ? 32.946 -3.984 -22.681 1.00 86.56 216 GLN A CA 1
ATOM 1688 C C . GLN A 1 216 ? 31.724 -3.385 -21.951 1.00 86.56 216 GLN A C 1
ATOM 1690 O O . GLN A 1 216 ? 31.744 -3.297 -20.725 1.00 86.56 216 GLN A O 1
ATOM 1695 N N . PRO A 1 217 ? 30.657 -2.992 -22.677 1.00 91.06 217 PRO A N 1
ATOM 1696 C CA . PRO A 1 217 ? 29.439 -2.517 -22.036 1.00 91.06 217 PRO A CA 1
ATOM 1697 C C . PRO A 1 217 ? 28.815 -3.641 -21.201 1.00 91.06 217 PRO A C 1
ATOM 1699 O O . PRO A 1 217 ? 28.629 -4.752 -21.705 1.00 91.06 217 PRO A O 1
ATOM 1702 N N . ARG A 1 218 ? 28.481 -3.351 -19.941 1.00 95.56 218 ARG A N 1
ATOM 1703 C CA . ARG A 1 218 ? 27.703 -4.253 -19.082 1.00 95.56 218 ARG A CA 1
ATOM 1704 C C . ARG A 1 218 ? 26.714 -3.465 -18.237 1.00 95.56 218 ARG A C 1
ATOM 1706 O O . ARG A 1 218 ? 27.103 -2.539 -17.532 1.00 95.56 218 ARG A O 1
ATOM 1713 N N . ILE A 1 219 ? 25.456 -3.876 -18.262 1.00 96.44 219 ILE A N 1
ATOM 1714 C CA . ILE A 1 219 ? 24.406 -3.385 -17.375 1.00 96.44 219 ILE A CA 1
ATOM 1715 C C . ILE A 1 219 ? 24.258 -4.343 -16.197 1.00 96.44 219 ILE A C 1
ATOM 1717 O O . ILE A 1 219 ? 24.083 -5.551 -16.362 1.00 96.44 219 ILE A O 1
ATOM 1721 N N . GLU A 1 220 ? 24.325 -3.791 -14.996 1.00 96.19 220 GLU A N 1
ATOM 1722 C CA . GLU A 1 220 ? 23.977 -4.459 -13.751 1.00 96.19 220 GLU A CA 1
ATOM 1723 C C . GLU A 1 220 ? 22.652 -3.902 -13.242 1.00 96.19 220 GLU A C 1
ATOM 1725 O O . GLU A 1 220 ? 22.515 -2.695 -13.040 1.00 96.19 220 GLU A O 1
ATOM 1730 N N . ILE A 1 221 ? 21.675 -4.781 -13.053 1.00 93.75 221 ILE A N 1
ATOM 1731 C CA . ILE A 1 221 ? 20.358 -4.416 -12.538 1.00 93.75 221 ILE A CA 1
ATOM 1732 C C . ILE A 1 221 ? 20.458 -4.283 -11.017 1.00 93.75 221 ILE A C 1
ATOM 1734 O O . ILE A 1 221 ? 20.817 -5.241 -10.337 1.00 93.75 221 ILE A O 1
ATOM 1738 N N . GLU A 1 222 ? 20.120 -3.110 -10.481 1.00 91.62 222 GLU A N 1
ATOM 1739 C CA . GLU A 1 222 ? 19.992 -2.915 -9.032 1.00 91.62 222 GLU A CA 1
ATOM 1740 C C . GLU A 1 222 ? 18.588 -3.292 -8.548 1.00 91.62 222 GLU A C 1
ATOM 1742 O O . GLU A 1 222 ? 18.425 -3.824 -7.454 1.00 91.62 222 GLU A O 1
ATOM 1747 N N . GLU A 1 223 ? 17.567 -2.970 -9.346 1.00 88.12 223 GLU A N 1
ATOM 1748 C CA . GLU A 1 223 ? 16.160 -3.164 -9.001 1.00 88.12 223 GLU A CA 1
ATOM 1749 C C . GLU A 1 223 ? 15.280 -3.026 -10.247 1.00 88.12 223 GLU A C 1
ATOM 1751 O O . GLU A 1 223 ? 15.541 -2.166 -11.092 1.00 88.12 223 GLU A O 1
ATOM 1756 N N . VAL A 1 224 ? 14.201 -3.810 -10.323 1.00 86.19 224 VAL A N 1
ATOM 1757 C CA . VAL A 1 224 ? 13.114 -3.622 -11.294 1.00 86.19 224 VAL A CA 1
ATOM 1758 C C . VAL A 1 224 ? 11.782 -3.627 -10.555 1.00 86.19 224 VAL A C 1
ATOM 1760 O O . VAL A 1 224 ? 11.487 -4.542 -9.788 1.00 86.19 224 VAL A O 1
ATOM 1763 N N . LEU A 1 225 ? 10.955 -2.622 -10.820 1.00 83.88 225 LEU A N 1
ATOM 1764 C CA . LEU A 1 225 ? 9.599 -2.499 -10.294 1.00 83.88 225 LEU A CA 1
ATOM 1765 C C . LEU A 1 225 ? 8.616 -2.416 -11.459 1.00 83.88 225 LEU A C 1
ATOM 1767 O O . LEU A 1 225 ? 8.866 -1.703 -12.429 1.00 83.88 225 LEU A O 1
ATOM 1771 N N . ALA A 1 226 ? 7.486 -3.113 -11.357 1.00 81.62 226 ALA A N 1
ATOM 1772 C CA . ALA A 1 226 ? 6.418 -3.066 -12.352 1.00 81.62 226 ALA A CA 1
ATOM 1773 C C . ALA A 1 226 ? 5.115 -2.564 -11.728 1.00 81.62 226 ALA A C 1
ATOM 1775 O O . ALA A 1 226 ? 4.707 -3.033 -10.665 1.00 81.62 226 ALA A O 1
ATOM 1776 N N . ALA A 1 227 ? 4.445 -1.646 -12.419 1.00 79.31 227 ALA A N 1
ATOM 1777 C CA . ALA A 1 227 ? 3.139 -1.121 -12.051 1.00 79.31 227 ALA A CA 1
ATOM 1778 C C . ALA A 1 227 ? 2.301 -0.923 -13.322 1.00 79.31 227 ALA A C 1
ATOM 1780 O O . ALA A 1 227 ? 2.592 -0.054 -14.140 1.00 79.31 227 ALA A O 1
ATOM 1781 N N . GLY A 1 228 ? 1.265 -1.749 -13.496 1.00 80.31 228 GLY A N 1
ATOM 1782 C CA . GLY A 1 228 ? 0.455 -1.739 -14.716 1.00 80.31 228 GLY A CA 1
ATOM 1783 C C . GLY A 1 228 ? 1.277 -2.108 -15.954 1.00 80.31 228 GLY A C 1
ATOM 1784 O O . GLY A 1 228 ? 1.901 -3.168 -15.995 1.00 80.31 228 GLY A O 1
ATOM 1785 N N . ASP A 1 229 ? 1.260 -1.232 -16.953 1.00 86.81 229 ASP A N 1
ATOM 1786 C CA . ASP A 1 229 ? 2.023 -1.321 -18.201 1.00 86.81 229 ASP A CA 1
ATOM 1787 C C . ASP A 1 229 ? 3.407 -0.655 -18.116 1.00 86.81 229 ASP A C 1
ATOM 1789 O O . ASP A 1 229 ? 4.147 -0.642 -19.099 1.00 86.81 229 ASP A O 1
ATOM 1793 N N . ARG A 1 230 ? 3.792 -0.123 -16.951 1.00 92.69 230 ARG A N 1
ATOM 1794 C CA . ARG A 1 230 ? 5.079 0.547 -16.749 1.00 92.69 230 ARG A CA 1
ATOM 1795 C C . ARG A 1 230 ? 6.035 -0.330 -15.955 1.00 92.69 230 ARG A C 1
ATOM 1797 O O . ARG A 1 230 ? 5.648 -0.962 -14.970 1.00 92.69 230 ARG A O 1
ATOM 1804 N N . CYS A 1 231 ? 7.302 -0.337 -16.359 1.00 93.06 231 CYS A N 1
ATOM 1805 C CA . CYS A 1 231 ? 8.396 -0.883 -15.556 1.00 93.06 231 CYS A CA 1
ATOM 1806 C C . CYS A 1 231 ? 9.463 0.187 -15.330 1.00 93.06 231 CYS A C 1
ATOM 1808 O O . CYS A 1 231 ? 9.770 0.960 -16.230 1.00 93.06 231 CYS A O 1
ATOM 1810 N N . VAL A 1 232 ? 10.032 0.232 -14.131 1.00 94.50 232 VAL A N 1
ATOM 1811 C CA . VAL A 1 232 ? 11.131 1.131 -13.772 1.00 94.50 232 VAL A CA 1
ATOM 1812 C C . VAL A 1 232 ? 12.300 0.271 -13.326 1.00 94.50 232 VAL A C 1
ATOM 1814 O O . VAL A 1 232 ? 12.145 -0.557 -12.431 1.00 94.50 232 VAL A O 1
ATOM 1817 N N . MET A 1 233 ? 13.459 0.460 -13.949 1.00 97.12 233 MET A N 1
ATOM 1818 C CA . MET A 1 233 ? 14.676 -0.282 -13.633 1.00 97.12 233 MET A CA 1
ATOM 1819 C C . MET A 1 233 ? 15.772 0.673 -13.196 1.00 97.12 233 MET A C 1
ATOM 1821 O O . MET A 1 233 ? 16.164 1.536 -13.977 1.00 97.12 233 MET A O 1
ATOM 1825 N N . ARG A 1 234 ? 16.313 0.486 -11.991 1.00 97.31 234 ARG A N 1
ATOM 1826 C CA . ARG A 1 234 ? 17.570 1.127 -11.583 1.00 97.31 234 ARG A CA 1
ATOM 1827 C C . ARG A 1 234 ? 18.734 0.231 -11.963 1.00 97.31 234 ARG A C 1
ATOM 1829 O O . ARG A 1 234 ? 18.671 -0.985 -11.774 1.00 97.31 234 ARG A O 1
ATOM 1836 N N . TRP A 1 235 ? 19.794 0.831 -12.482 1.00 97.75 235 TRP A N 1
ATOM 1837 C CA . TRP A 1 235 ? 20.914 0.083 -13.032 1.00 97.75 235 TRP A CA 1
ATOM 1838 C C . TRP A 1 235 ? 22.250 0.801 -12.854 1.00 97.75 235 TRP A C 1
ATOM 1840 O O . TRP A 1 235 ? 22.316 2.020 -12.663 1.00 97.75 235 TRP A O 1
ATOM 1850 N N . ILE A 1 236 ? 23.325 0.023 -12.961 1.00 97.25 236 ILE A N 1
ATOM 1851 C CA . ILE A 1 236 ? 24.702 0.495 -13.097 1.00 97.25 236 ILE A CA 1
ATOM 1852 C C . ILE A 1 236 ? 25.212 0.075 -14.476 1.00 97.25 236 ILE A C 1
ATOM 1854 O O . ILE A 1 236 ? 25.252 -1.113 -14.791 1.00 97.25 236 ILE A O 1
ATOM 1858 N N . TYR A 1 237 ? 25.602 1.044 -15.298 1.00 96.19 237 TYR A N 1
ATOM 1859 C CA . TYR A 1 237 ? 26.285 0.798 -16.561 1.00 96.19 237 TYR A CA 1
ATOM 1860 C C . TYR A 1 237 ? 27.783 0.850 -16.320 1.00 96.19 237 TYR A C 1
ATOM 1862 O O . TYR A 1 237 ? 28.293 1.863 -15.846 1.00 96.19 237 TYR A O 1
ATOM 1870 N N . HIS A 1 238 ? 28.466 -0.239 -16.651 1.00 95.38 238 HIS A N 1
ATOM 1871 C CA . HIS A 1 238 ? 29.912 -0.388 -16.572 1.00 95.38 238 HIS A CA 1
ATOM 1872 C C . HIS A 1 238 ? 30.512 -0.356 -17.978 1.00 95.38 238 HIS A C 1
ATOM 1874 O O . HIS A 1 238 ? 29.964 -0.961 -18.905 1.00 95.38 238 HIS A O 1
ATOM 1880 N N . TRP A 1 239 ? 31.658 0.305 -18.120 1.00 93.69 239 TRP A N 1
ATOM 1881 C CA . TRP A 1 239 ? 32.460 0.311 -19.344 1.00 93.69 239 TRP A CA 1
ATOM 1882 C C . TRP A 1 239 ? 33.955 0.264 -19.021 1.00 93.69 239 TRP A C 1
ATOM 1884 O O . TRP A 1 239 ? 34.372 0.466 -17.881 1.00 93.69 239 TRP A O 1
ATOM 1894 N N . VAL A 1 240 ? 34.768 0.022 -20.047 1.00 92.44 240 VAL A N 1
ATOM 1895 C CA . VAL A 1 240 ? 36.226 0.174 -19.990 1.00 92.44 240 VAL A CA 1
ATOM 1896 C C . VAL A 1 240 ? 36.625 1.298 -20.941 1.00 92.44 240 VAL A C 1
ATOM 1898 O O . VAL A 1 240 ? 36.208 1.292 -22.095 1.00 92.44 240 VAL A O 1
ATOM 1901 N N . ASP A 1 241 ? 37.386 2.286 -20.477 1.00 89.00 241 ASP A N 1
ATOM 1902 C CA . ASP A 1 241 ? 37.843 3.389 -21.330 1.00 89.00 241 ASP A CA 1
ATOM 1903 C C . ASP A 1 241 ? 38.969 2.961 -22.300 1.00 89.00 241 ASP A C 1
ATOM 1905 O O . ASP A 1 241 ? 39.440 1.819 -22.293 1.00 89.00 241 ASP A O 1
ATOM 1909 N N . ASP A 1 242 ? 39.416 3.874 -23.166 1.00 86.75 242 ASP A N 1
ATOM 1910 C CA . ASP A 1 242 ? 40.495 3.594 -24.126 1.00 86.75 242 ASP A CA 1
ATOM 1911 C C . ASP A 1 242 ? 41.858 3.319 -23.471 1.00 86.75 242 ASP A C 1
ATOM 1913 O O . ASP A 1 242 ? 42.741 2.750 -24.117 1.00 86.75 242 ASP A O 1
ATOM 1917 N N . GLN A 1 243 ? 42.038 3.690 -22.201 1.00 89.56 243 GLN A N 1
ATOM 1918 C CA . GLN A 1 243 ? 43.238 3.395 -21.418 1.00 89.56 243 GLN A CA 1
ATOM 1919 C C . GLN A 1 243 ? 43.117 2.097 -20.609 1.00 89.56 243 GLN A C 1
ATOM 1921 O O . GLN A 1 243 ? 44.071 1.700 -19.942 1.00 89.56 243 GLN A O 1
ATOM 1926 N N . GLY A 1 244 ? 41.982 1.400 -20.698 1.00 89.50 244 GLY A 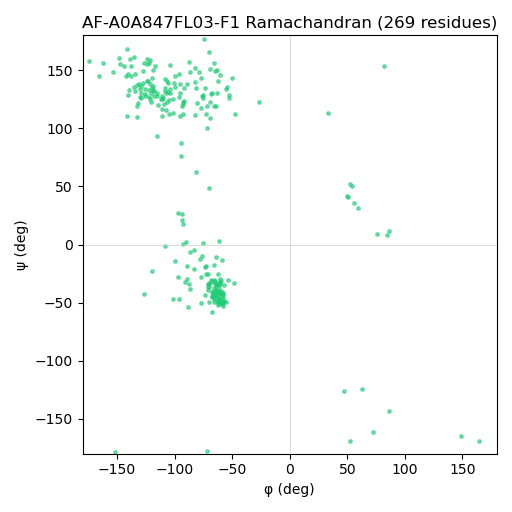N 1
ATOM 1927 C CA . GLY A 1 244 ? 41.740 0.157 -19.977 1.00 89.50 244 GLY A CA 1
ATOM 1928 C C . GLY A 1 244 ? 41.234 0.352 -18.546 1.00 89.50 244 GLY A C 1
ATOM 1929 O O . GLY A 1 244 ? 41.139 -0.634 -17.814 1.00 89.50 244 GLY A O 1
ATOM 1930 N N . HIS A 1 245 ? 40.899 1.575 -18.128 1.00 92.19 245 HIS A N 1
ATOM 1931 C CA . HIS A 1 245 ? 40.345 1.817 -16.799 1.00 92.19 245 HIS A CA 1
ATOM 1932 C C . HIS A 1 245 ? 38.836 1.542 -16.768 1.00 92.19 245 HIS A C 1
ATOM 1934 O O . HIS A 1 245 ? 38.119 1.902 -17.707 1.00 92.19 245 HIS A O 1
ATOM 1940 N N . PRO A 1 246 ? 38.321 0.927 -15.689 1.00 94.12 246 PRO A N 1
ATOM 1941 C CA . PRO A 1 246 ? 36.891 0.730 -15.521 1.00 94.12 246 PRO A CA 1
ATOM 1942 C C . PRO A 1 246 ? 36.200 2.052 -15.166 1.00 94.12 246 PRO A C 1
ATOM 1944 O O . PRO A 1 246 ? 36.640 2.781 -14.276 1.00 94.12 246 PRO A O 1
ATOM 1947 N N . GLY A 1 247 ? 35.080 2.327 -15.825 1.00 93.38 247 GLY A N 1
ATOM 1948 C CA . GLY A 1 247 ? 34.163 3.411 -15.494 1.00 93.38 247 GLY A CA 1
ATOM 1949 C C . GLY A 1 247 ? 32.763 2.874 -15.219 1.00 93.38 247 GLY A C 1
ATOM 1950 O O . GLY A 1 247 ? 32.403 1.784 -15.670 1.00 93.38 247 GLY A O 1
ATOM 1951 N N . HIS A 1 248 ? 31.974 3.629 -14.456 1.00 95.31 248 HIS A N 1
ATOM 1952 C CA . HIS A 1 248 ? 30.565 3.313 -14.267 1.00 95.31 248 HIS A CA 1
ATOM 1953 C C . HIS A 1 248 ? 29.709 4.566 -14.082 1.00 95.31 248 HIS A C 1
ATOM 1955 O O . HIS A 1 248 ? 30.181 5.605 -13.621 1.00 95.31 248 HIS A O 1
ATOM 1961 N N . VAL A 1 249 ? 28.426 4.442 -14.411 1.00 95.69 249 VAL A N 1
ATOM 1962 C CA . VAL A 1 249 ? 27.398 5.448 -14.142 1.00 95.69 249 VAL A CA 1
ATOM 1963 C C . VAL A 1 249 ? 26.124 4.744 -13.711 1.00 95.69 249 VAL A C 1
ATOM 1965 O O . VAL A 1 249 ? 25.831 3.630 -14.144 1.00 95.69 249 VAL A O 1
ATOM 1968 N N . ARG A 1 250 ? 25.372 5.385 -12.822 1.00 97.50 250 ARG A N 1
ATOM 1969 C CA . ARG A 1 250 ? 24.077 4.880 -12.366 1.00 97.50 250 ARG A CA 1
ATOM 1970 C C . ARG A 1 250 ? 22.963 5.591 -13.104 1.00 97.50 250 ARG A C 1
ATOM 1972 O O . ARG A 1 250 ? 23.063 6.792 -13.351 1.00 97.50 250 ARG A O 1
ATOM 1979 N N . GLY A 1 251 ? 21.892 4.870 -13.381 1.00 96.94 251 GLY A N 1
ATOM 1980 C CA . GLY A 1 251 ? 20.759 5.412 -14.104 1.00 96.94 251 GLY A CA 1
ATOM 1981 C C . GLY A 1 251 ? 19.449 4.740 -13.752 1.00 96.94 251 GLY A C 1
ATOM 1982 O O . GLY A 1 251 ? 19.370 3.870 -12.877 1.00 96.94 251 GLY A O 1
ATOM 1983 N N . VAL A 1 252 ? 18.412 5.203 -14.434 1.00 97.50 252 VAL A N 1
ATOM 1984 C CA . VAL A 1 252 ? 17.084 4.616 -14.409 1.00 97.50 252 VAL A CA 1
ATOM 1985 C C . VAL A 1 252 ? 16.552 4.534 -15.830 1.00 97.50 252 VAL A C 1
ATOM 1987 O O . VAL A 1 252 ? 16.665 5.485 -16.599 1.00 97.50 252 VAL A O 1
ATOM 1990 N N . ASP A 1 253 ? 15.962 3.394 -16.164 1.00 98.25 253 ASP A N 1
ATOM 1991 C CA . ASP A 1 253 ? 15.171 3.232 -17.375 1.00 98.25 253 ASP A CA 1
ATOM 1992 C C . ASP A 1 253 ? 13.696 3.131 -17.009 1.00 98.25 253 ASP A C 1
ATOM 1994 O O . ASP A 1 253 ? 13.319 2.392 -16.093 1.00 98.25 253 ASP A O 1
ATOM 1998 N N . ILE A 1 254 ? 12.863 3.852 -17.750 1.00 97.75 254 ILE A N 1
ATOM 1999 C CA . ILE A 1 254 ? 11.409 3.777 -17.665 1.00 97.75 254 ILE A CA 1
ATOM 2000 C C . ILE A 1 254 ? 10.905 3.095 -18.933 1.00 97.75 254 ILE A C 1
ATOM 2002 O O . ILE A 1 254 ? 11.130 3.577 -20.041 1.00 97.75 254 ILE A O 1
ATOM 2006 N N . TYR A 1 255 ? 10.213 1.976 -18.764 1.00 98.00 255 TYR A N 1
ATOM 2007 C CA . TYR A 1 255 ? 9.682 1.162 -19.846 1.00 98.00 255 TYR A CA 1
ATOM 2008 C C . TYR A 1 255 ? 8.161 1.283 -19.933 1.00 98.00 255 TYR A C 1
ATOM 2010 O O . TYR A 1 255 ? 7.482 1.271 -18.903 1.00 98.00 255 TYR A O 1
ATOM 2018 N N . THR A 1 256 ? 7.632 1.300 -21.158 1.00 97.06 256 THR A N 1
ATOM 2019 C CA . THR A 1 256 ? 6.216 1.022 -21.459 1.00 97.06 256 THR A CA 1
ATOM 2020 C C . THR A 1 256 ? 6.112 -0.359 -22.087 1.00 97.06 256 THR A C 1
ATOM 2022 O O . THR A 1 256 ? 6.829 -0.660 -23.043 1.00 97.06 256 THR A O 1
ATOM 2025 N N . ILE A 1 257 ? 5.199 -1.191 -21.597 1.00 94.25 257 ILE A N 1
ATOM 2026 C CA . ILE A 1 257 ? 4.953 -2.542 -22.097 1.00 94.25 257 ILE A CA 1
ATOM 2027 C C . ILE A 1 257 ? 3.582 -2.591 -22.752 1.00 94.25 257 ILE A C 1
ATOM 2029 O O . ILE A 1 257 ? 2.565 -2.312 -22.125 1.00 94.25 257 ILE A O 1
ATOM 2033 N N . ARG A 1 258 ? 3.535 -3.033 -24.007 1.00 92.94 258 ARG A N 1
ATOM 2034 C CA . ARG A 1 258 ? 2.287 -3.198 -24.752 1.00 92.94 258 ARG A CA 1
ATOM 2035 C C . ARG A 1 258 ? 2.230 -4.581 -25.372 1.00 92.94 258 ARG A C 1
ATOM 2037 O O . ARG A 1 258 ? 3.148 -4.995 -26.075 1.00 92.94 258 ARG A O 1
ATOM 2044 N N . ALA A 1 259 ? 1.139 -5.298 -25.101 1.00 89.44 259 ALA A N 1
ATOM 2045 C CA . ALA A 1 259 ? 0.921 -6.662 -25.588 1.00 89.44 259 ALA A CA 1
ATOM 2046 C C . ALA A 1 259 ? 2.127 -7.600 -25.339 1.00 89.44 259 ALA A C 1
ATOM 2048 O O . ALA A 1 259 ? 2.521 -8.367 -26.214 1.00 89.44 259 ALA A O 1
ATOM 2049 N N . GLY A 1 260 ? 2.739 -7.504 -24.150 1.00 90.81 260 GLY A N 1
ATOM 2050 C CA . GLY A 1 260 ? 3.863 -8.355 -23.739 1.00 90.81 260 GLY A CA 1
ATOM 2051 C C . GLY A 1 260 ? 5.220 -8.016 -24.366 1.00 90.81 260 GLY A C 1
ATOM 2052 O O . GLY A 1 260 ? 6.155 -8.788 -24.191 1.00 90.81 260 GLY A O 1
ATOM 2053 N N . ARG A 1 261 ? 5.341 -6.887 -25.075 1.00 96.69 261 ARG A N 1
ATOM 2054 C CA . ARG A 1 261 ? 6.591 -6.389 -25.671 1.00 96.69 261 ARG A CA 1
ATOM 2055 C C . ARG A 1 261 ? 6.909 -4.977 -25.184 1.00 96.69 261 ARG A C 1
ATOM 2057 O O . ARG A 1 261 ? 6.004 -4.235 -24.800 1.00 96.69 261 ARG A O 1
ATOM 2064 N N . ILE A 1 262 ? 8.184 -4.601 -25.214 1.00 98.44 262 ILE A N 1
ATOM 2065 C CA . ILE A 1 262 ? 8.647 -3.255 -24.864 1.00 98.44 262 ILE A CA 1
ATOM 2066 C C . ILE A 1 262 ? 8.246 -2.303 -25.994 1.00 98.44 262 ILE A C 1
ATOM 2068 O O . ILE A 1 262 ? 8.752 -2.400 -27.111 1.00 98.44 262 ILE A O 1
ATOM 2072 N N . ALA A 1 263 ? 7.318 -1.397 -25.702 1.00 98.25 263 ALA A N 1
ATOM 2073 C CA . ALA A 1 263 ? 6.913 -0.337 -26.616 1.00 98.25 263 ALA A CA 1
ATOM 2074 C C . ALA A 1 263 ? 7.805 0.898 -26.470 1.00 98.25 263 ALA A C 1
ATOM 2076 O O . ALA A 1 263 ? 8.101 1.556 -27.458 1.00 98.25 263 ALA A O 1
ATOM 2077 N N . GLU A 1 264 ? 8.276 1.202 -25.262 1.00 98.38 264 GLU A N 1
ATOM 2078 C CA . GLU A 1 264 ? 9.159 2.347 -25.029 1.00 98.38 264 GLU A CA 1
ATOM 2079 C C . GLU A 1 264 ? 10.227 2.004 -23.994 1.00 98.38 264 GLU A C 1
ATOM 2081 O O . GLU A 1 264 ? 9.943 1.284 -23.035 1.00 98.38 264 GLU A O 1
ATOM 2086 N N . LYS A 1 265 ? 11.432 2.550 -24.173 1.00 98.25 265 LYS A N 1
ATOM 2087 C CA . LYS A 1 265 ? 12.524 2.565 -23.194 1.00 98.25 265 LYS A CA 1
ATOM 2088 C C . LYS A 1 265 ? 13.097 3.979 -23.123 1.00 98.25 265 LYS A C 1
ATOM 2090 O O . LYS A 1 265 ? 13.751 4.424 -24.061 1.00 98.25 265 LYS A O 1
ATOM 2095 N N . LEU A 1 266 ? 12.862 4.668 -22.013 1.00 98.19 266 LEU A N 1
ATOM 2096 C CA . LEU A 1 266 ? 13.350 6.023 -21.764 1.00 98.19 266 LEU A CA 1
ATOM 2097 C C . LEU A 1 266 ? 14.475 5.965 -20.736 1.00 98.19 266 LEU A C 1
ATOM 2099 O O . LEU A 1 266 ? 14.236 5.538 -19.604 1.00 98.19 266 LEU A O 1
ATOM 2103 N N . SER A 1 267 ? 15.689 6.346 -21.126 1.00 97.56 267 SER A N 1
ATOM 2104 C CA . SER A 1 267 ? 16.867 6.246 -20.266 1.00 97.56 267 SER A CA 1
ATOM 2105 C C . SER A 1 267 ? 17.241 7.582 -19.634 1.00 97.56 267 SER A C 1
ATOM 2107 O O . SER A 1 267 ? 17.264 8.612 -20.298 1.00 97.56 267 SER A O 1
ATOM 2109 N N . TYR A 1 268 ? 17.611 7.542 -18.354 1.00 96.88 268 TYR A N 1
ATOM 2110 C CA . TYR A 1 268 ? 18.132 8.675 -17.588 1.00 96.88 268 TYR A CA 1
ATOM 2111 C C . TYR A 1 268 ? 19.360 8.240 -16.786 1.00 96.88 268 TYR A C 1
ATOM 2113 O O . TYR A 1 268 ? 19.429 7.114 -16.294 1.00 96.88 268 TYR A O 1
ATOM 2121 N N . VAL A 1 269 ? 20.323 9.142 -16.602 1.00 95.75 269 VAL A N 1
ATOM 2122 C CA . VAL A 1 269 ? 21.558 8.887 -15.840 1.00 95.75 269 VAL A CA 1
ATOM 2123 C C . VAL A 1 269 ? 21.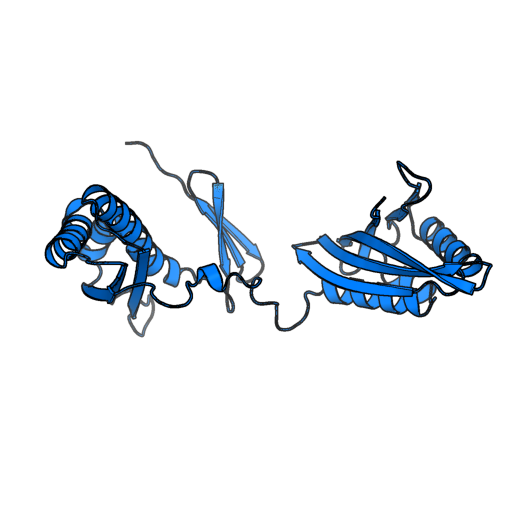767 9.932 -14.757 1.00 95.75 269 VAL A C 1
ATOM 2125 O O . VAL A 1 269 ? 21.278 11.057 -14.854 1.00 95.75 269 VAL A O 1
ATOM 2128 N N . LYS A 1 270 ? 22.522 9.565 -13.718 1.00 90.38 270 LYS A N 1
ATOM 2129 C CA . LYS A 1 270 ? 23.103 10.544 -12.800 1.00 90.38 270 LYS A CA 1
ATOM 2130 C C . LYS A 1 270 ? 24.126 11.386 -13.569 1.00 90.38 270 LYS A C 1
ATOM 2132 O O . LYS A 1 270 ? 25.075 10.821 -14.111 1.00 90.38 270 LYS A O 1
ATOM 2137 N N . GLY A 1 271 ? 23.874 12.694 -13.633 1.00 70.81 271 GLY A N 1
ATOM 2138 C CA . GLY A 1 271 ? 24.776 13.701 -14.203 1.00 70.81 271 GLY A CA 1
ATOM 2139 C C . GLY A 1 271 ? 25.883 14.125 -13.252 1.00 70.81 271 GLY A C 1
ATOM 2140 O O . GLY A 1 271 ? 25.737 13.888 -12.029 1.00 70.81 271 GLY A O 1
#

Secondary structure (DSSP, 8-state):
-PPP--EEEEEETTEEEEE-TT--EEEEESSSSB-TTTHHHHHHHHHHHHHHHHHHHHTT-EEEEEEEEEEEEE-SSTT--EEEEEEEEEEEEES--HHHHHHHHHHIIIII-HHHHHHTTTSEEEEEEEEEES--S--TTTT--SS---SS--HHHHHHHHHHHHHHHT-HHHHHHTEEEEEEEEE--STTT-EEEEHHHHHHHHHHHHHHH-SS-EEEEEEEEEETTEEEEEEEEEEE-TTS-EEEEEEEEEEEEETTEEEEEEEEE--

Nearest PDB structures (foldseek):
  1ml8-assembly1_A-2  TM=9.073E-01  e=1.261E-13  Escherichia coli
  3ebt-assembly1_A-2  TM=8.882E-01  e=4.472E-09  Burkholderia pseudomallei K96243
  6wf4-assembly1_A  TM=8.834E-01  e=4.214E-09  Streptomyces sp. RM-5-8
  3f14-assembly1_A-2  TM=8.206E-01  e=1.049E-07  Cytophaga hutchinsonii ATCC 33406
  4j8t-assembly5_B  TM=7.647E-01  e=1.089E-05  Pseudomonas aeruginosa PAO1

Foldseek 3Di:
DDDWDKDWDDDDDQWIWIAGSVGDTDIAGPDADHHPVNVLLVLQQVLLVVQLVVQQVVVVFFWPDWDKDKDWQFDPDPPGDTAEIEMEIETEGAPGDPVSSVVSSVCSQPPNRPSNVVCVVPYHYHYDYHYHYHDDPDDVVNVPPDRPQPPDHDLVQVLVVQLQVCLLVLPLVSNLVQADQQAKEFAPPPPDRGDIATGSVRVSVVSVVCVVPFANWHKDWPDWDDDDQKIKTKIKIWGADPVRDIDIWIWMWIFGHDPSGTRYTYIDTDD

Radius of gyration: 27.37 Å; Cα contacts (8 Å, |Δi|>4): 450; chains: 1; bounding box: 72×39×72 Å